Protein AF-A0A414US84-F1 (afdb_monomer_lite)

Secondary structure (DSSP, 8-state):
-HHHHHHHHHHHHHHHHHHHHHHHHHHHHHHHHHHHHHHHHHHHHHHHHH---HHHHHHHHHHHHHHHHHHHTSTT--HHHHHHHHHHHHHHHHHHHHHHHHHHHHT--TTGGG---HHHHHHHHHHHHHHHHHHHHHHHHH--S-TTHHHHHHHHHHHHHHHHHHHHHHHHHHHHHHHHHHHHHHHHHHHHHHHHHHHHHHHHHHHEEE-SSEEEE--GGGTTTEEEEEEE--BTTB-EEEEEEEE--TTS--EEEEEEEEE---TTS-HHHHHTTS-SS-EEEEE-TTSSEEEEEEEEET-SSSTTS-EEEE-

Radius of gyration: 57.47 Å; chains: 1; bounding box: 120×42×165 Å

Structure (mmCIF, N/CA/C/O backbone):
data_AF-A0A414US84-F1
#
_entry.id   AF-A0A414US84-F1
#
loop_
_atom_site.group_PDB
_atom_site.id
_atom_site.type_symbol
_atom_site.label_atom_id
_atom_site.label_alt_id
_atom_site.label_comp_id
_atom_site.label_asym_id
_atom_site.label_entity_id
_atom_site.label_seq_id
_atom_site.pdbx_PDB_ins_code
_atom_site.Cartn_x
_atom_site.Cartn_y
_atom_site.Cartn_z
_atom_site.occupancy
_atom_site.B_iso_or_equiv
_atom_site.auth_seq_id
_atom_site.auth_comp_id
_atom_site.auth_asym_id
_atom_site.auth_atom_id
_atom_site.pdbx_PDB_model_num
ATOM 1 N N . MET A 1 1 ? -61.693 4.916 94.628 1.00 50.81 1 MET A N 1
ATOM 2 C CA . MET A 1 1 ? -61.691 4.906 93.143 1.00 50.81 1 MET A CA 1
ATOM 3 C C . MET A 1 1 ? -60.467 5.589 92.525 1.00 50.81 1 MET A C 1
ATOM 5 O O . MET A 1 1 ? -59.822 4.949 91.713 1.00 50.81 1 MET A O 1
ATOM 9 N N . LYS A 1 2 ? -60.060 6.794 92.958 1.00 53.53 2 LYS A N 1
ATOM 10 C CA . LYS A 1 2 ? -58.975 7.593 92.334 1.00 53.53 2 LYS A CA 1
ATOM 11 C C . LYS A 1 2 ? -57.622 6.878 92.113 1.00 53.53 2 LYS A C 1
ATOM 13 O O . LYS A 1 2 ? -57.047 7.002 91.043 1.00 53.53 2 LYS A O 1
ATOM 18 N N . ARG A 1 3 ? -57.127 6.088 93.078 1.00 55.56 3 ARG A N 1
ATOM 19 C CA . ARG A 1 3 ? -55.811 5.412 92.981 1.00 55.56 3 ARG A CA 1
ATOM 20 C C . ARG A 1 3 ? -55.762 4.303 91.917 1.00 55.56 3 ARG A C 1
ATOM 22 O O . ARG A 1 3 ? -54.763 4.178 91.226 1.00 55.56 3 ARG A O 1
ATOM 29 N N . LYS A 1 4 ? -56.847 3.530 91.760 1.00 53.66 4 LYS A N 1
ATOM 30 C CA . LYS A 1 4 ? -56.946 2.471 90.737 1.00 53.66 4 LYS A CA 1
ATOM 31 C C . LYS A 1 4 ? -57.089 3.067 89.332 1.00 53.66 4 LYS A C 1
ATOM 33 O O . LYS A 1 4 ? -56.457 2.573 88.410 1.00 53.66 4 LYS A O 1
ATOM 38 N N . THR A 1 5 ? -57.838 4.163 89.189 1.00 55.72 5 THR A N 1
ATOM 39 C CA . THR A 1 5 ? -57.975 4.883 87.914 1.00 55.72 5 THR A CA 1
ATOM 40 C C . THR A 1 5 ? -56.640 5.476 87.452 1.00 55.72 5 THR A C 1
ATOM 42 O O . THR A 1 5 ? -56.273 5.271 86.307 1.00 55.72 5 THR A O 1
ATOM 45 N N . ILE A 1 6 ? -55.857 6.101 88.345 1.00 65.38 6 ILE A N 1
ATOM 46 C CA . ILE A 1 6 ? -54.527 6.661 88.015 1.00 65.38 6 ILE A CA 1
ATOM 47 C C . ILE A 1 6 ? -53.539 5.577 87.549 1.00 65.38 6 ILE A C 1
ATOM 49 O O . ILE A 1 6 ? -52.805 5.790 86.588 1.00 65.38 6 ILE A O 1
ATOM 53 N N . ILE A 1 7 ? -53.538 4.404 88.193 1.00 66.44 7 ILE A N 1
ATOM 54 C CA . ILE A 1 7 ? -52.666 3.281 87.808 1.00 66.44 7 ILE A CA 1
ATOM 55 C C . ILE A 1 7 ? -53.055 2.736 86.426 1.00 66.44 7 ILE A C 1
ATOM 57 O O . ILE A 1 7 ? -52.183 2.514 85.592 1.00 66.44 7 ILE A O 1
ATOM 61 N N . ILE A 1 8 ? -54.355 2.574 86.159 1.00 65.25 8 ILE A N 1
ATOM 62 C CA . ILE A 1 8 ? -54.848 2.091 84.861 1.00 65.25 8 ILE A CA 1
ATOM 63 C C . ILE A 1 8 ? -54.499 3.085 83.744 1.00 65.25 8 ILE A C 1
ATOM 65 O O . ILE A 1 8 ? -53.997 2.665 82.705 1.00 65.25 8 ILE A O 1
ATOM 69 N N . THR A 1 9 ? -54.680 4.393 83.961 1.00 59.94 9 THR A N 1
ATOM 70 C CA . THR A 1 9 ? -54.318 5.426 82.974 1.00 59.94 9 THR A CA 1
ATOM 71 C C . THR A 1 9 ? -52.806 5.476 82.719 1.00 59.94 9 THR A C 1
ATOM 73 O O . THR A 1 9 ? -52.388 5.611 81.573 1.00 59.94 9 THR A O 1
ATOM 76 N N . GLY A 1 10 ? -51.974 5.313 83.755 1.00 64.94 10 GLY A N 1
ATOM 77 C CA . GLY A 1 10 ? -50.513 5.267 83.614 1.00 64.94 10 GLY A CA 1
ATOM 78 C C . GLY A 1 10 ? -50.014 4.056 82.819 1.00 64.94 10 GLY A C 1
ATOM 79 O O . GLY A 1 10 ? -49.141 4.203 81.965 1.00 64.94 10 GLY A O 1
ATOM 80 N N . ILE A 1 11 ? -50.606 2.876 83.038 1.00 68.31 11 ILE A N 1
ATOM 81 C CA . ILE A 1 11 ? -50.299 1.661 82.263 1.00 68.31 11 ILE A CA 1
ATOM 82 C C . ILE A 1 11 ? -50.713 1.840 80.797 1.00 68.31 11 ILE A C 1
ATOM 84 O O . ILE A 1 11 ? -49.939 1.493 79.910 1.00 68.31 11 ILE A O 1
ATOM 88 N N . LEU A 1 12 ? -51.873 2.455 80.535 1.00 54.91 12 LEU A N 1
ATOM 89 C CA . LEU A 1 12 ? -52.365 2.736 79.180 1.00 54.91 12 LEU A CA 1
ATOM 90 C C . LEU A 1 12 ? -51.414 3.649 78.384 1.00 54.91 12 LEU A C 1
ATOM 92 O O . LEU A 1 12 ? -51.128 3.378 77.217 1.00 54.91 12 LEU A O 1
ATOM 96 N N . ILE A 1 13 ? -50.867 4.687 79.024 1.00 64.19 13 ILE A N 1
ATOM 97 C CA . ILE A 1 13 ? -49.889 5.606 78.415 1.00 64.19 13 ILE A CA 1
ATOM 98 C C . ILE A 1 13 ? -48.553 4.897 78.150 1.00 64.19 13 ILE A C 1
ATOM 100 O O . ILE A 1 13 ? -47.981 5.057 77.074 1.00 64.19 13 ILE A O 1
ATOM 104 N N . LEU A 1 14 ? -48.075 4.065 79.080 1.00 65.50 14 LEU A N 1
ATOM 105 C CA . LEU A 1 14 ? -46.859 3.260 78.898 1.00 65.50 14 LEU A CA 1
ATOM 106 C C . LEU A 1 14 ? -46.997 2.252 77.754 1.00 65.50 14 LEU A C 1
ATOM 108 O O . LEU A 1 14 ? -46.077 2.112 76.951 1.00 65.50 14 LEU A O 1
ATOM 112 N N . THR A 1 15 ? -48.152 1.595 77.627 1.00 59.25 15 THR A N 1
ATOM 113 C CA . THR A 1 15 ? -48.418 0.701 76.494 1.00 59.25 15 THR A CA 1
ATOM 114 C C . THR A 1 15 ? -48.503 1.464 75.173 1.00 59.25 15 THR A C 1
ATOM 116 O O . THR A 1 15 ? -47.934 1.011 74.189 1.00 59.25 15 THR A O 1
ATOM 119 N N . LEU A 1 16 ? -49.117 2.654 75.142 1.00 58.72 16 LEU A N 1
ATOM 120 C CA . LEU A 1 16 ? -49.159 3.509 73.947 1.00 58.72 16 LEU A CA 1
ATOM 121 C C . LEU A 1 16 ? -47.763 4.008 73.534 1.00 58.72 16 LEU A C 1
ATOM 123 O O . LEU A 1 16 ? -47.461 4.057 72.342 1.00 58.72 16 LEU A O 1
ATOM 127 N N . LEU A 1 17 ? -46.888 4.318 74.495 1.00 63.12 17 LEU A N 1
ATOM 128 C CA . LEU A 1 17 ? -45.491 4.695 74.247 1.00 63.12 17 LEU A CA 1
ATOM 129 C C . LEU A 1 17 ? -44.639 3.510 73.772 1.00 63.12 17 LEU A C 1
ATOM 131 O O . LEU A 1 17 ? -43.824 3.660 72.867 1.00 63.12 17 LEU A O 1
ATOM 135 N N . ALA A 1 18 ? -44.853 2.315 74.326 1.00 64.81 18 ALA A N 1
ATOM 136 C CA . ALA A 1 18 ? -44.183 1.099 73.869 1.00 64.81 18 ALA A CA 1
ATOM 137 C C . ALA A 1 18 ? -44.623 0.706 72.448 1.00 64.81 18 ALA A C 1
ATOM 139 O O . ALA A 1 18 ? -43.787 0.341 71.624 1.00 64.81 18 ALA A O 1
ATOM 140 N N . ILE A 1 19 ? -45.917 0.843 72.137 1.00 64.56 19 ILE A N 1
ATOM 141 C CA . ILE A 1 19 ? -46.473 0.605 70.798 1.00 64.56 19 ILE A CA 1
ATOM 142 C C . ILE A 1 19 ? -45.908 1.625 69.802 1.00 64.56 19 ILE A C 1
ATOM 144 O O . ILE A 1 19 ? -45.398 1.237 68.754 1.00 64.56 19 ILE A O 1
ATOM 148 N N . THR A 1 20 ? -45.924 2.920 70.128 1.00 64.62 20 THR A N 1
ATOM 149 C CA . THR A 1 20 ? -45.357 3.956 69.244 1.00 64.62 20 THR A CA 1
ATOM 150 C C . THR A 1 20 ? -43.847 3.791 69.056 1.00 64.62 20 THR A C 1
ATOM 152 O O . THR A 1 20 ? -43.378 3.872 67.925 1.00 64.62 20 THR A O 1
ATOM 155 N N . GLY A 1 21 ? -43.085 3.458 70.101 1.00 69.25 21 GLY A N 1
ATOM 156 C CA . GLY A 1 21 ? -41.656 3.136 69.994 1.00 69.25 21 GLY A CA 1
ATOM 157 C C . GLY A 1 21 ? -41.368 1.912 69.114 1.00 69.25 21 GLY A C 1
ATOM 158 O O . GLY A 1 21 ? -40.468 1.960 68.274 1.00 69.25 21 GLY A O 1
ATOM 159 N N . TYR A 1 22 ? -42.164 0.845 69.247 1.00 71.31 22 TYR A N 1
ATOM 160 C CA . TYR A 1 22 ? -42.062 -0.360 68.416 1.00 71.31 22 TYR A CA 1
ATOM 161 C C . TYR A 1 22 ? -42.334 -0.073 66.933 1.00 71.31 22 TYR A C 1
ATOM 163 O O . TYR A 1 22 ? -41.620 -0.587 66.076 1.00 71.31 22 TYR A O 1
ATOM 171 N N . PHE A 1 23 ? -43.312 0.783 66.617 1.00 73.06 23 PHE A N 1
ATOM 172 C CA . PHE A 1 23 ? -43.615 1.174 65.235 1.00 73.06 23 PHE A CA 1
ATOM 173 C C . PHE A 1 23 ? -42.614 2.191 64.648 1.00 73.06 23 PHE A C 1
ATOM 175 O O . PHE A 1 23 ? -42.325 2.137 63.453 1.00 73.06 23 PHE A O 1
ATOM 182 N N . LEU A 1 24 ? -42.046 3.093 65.459 1.00 78.06 24 LEU A N 1
ATOM 183 C CA . LEU A 1 24 ? -41.104 4.127 64.999 1.00 78.06 24 LEU A CA 1
ATOM 184 C C . LEU A 1 24 ? -39.682 3.598 64.746 1.00 78.06 24 LEU A C 1
ATOM 186 O O . LEU A 1 24 ? -39.000 4.078 63.840 1.00 78.06 24 LEU A O 1
ATOM 190 N N . TYR A 1 25 ? -39.226 2.602 65.509 1.00 80.25 25 TYR A N 1
ATOM 191 C CA . TYR A 1 25 ? -37.882 2.028 65.370 1.00 80.25 25 TYR A CA 1
ATOM 192 C C . TYR A 1 25 ? -37.564 1.450 63.969 1.00 80.25 25 TYR A C 1
ATOM 194 O O . TYR A 1 25 ? -36.558 1.860 63.383 1.00 80.25 25 TYR A O 1
ATOM 202 N N . PRO A 1 26 ? -38.379 0.555 63.369 1.00 81.81 26 PRO A N 1
ATOM 203 C CA . PRO A 1 26 ? -38.103 0.012 62.035 1.00 81.81 26 PRO A CA 1
ATOM 204 C C . PRO A 1 26 ? -38.141 1.088 60.941 1.00 81.81 26 PRO A C 1
ATOM 206 O O . PRO A 1 26 ? -37.370 1.015 59.984 1.00 81.81 26 PRO A O 1
ATOM 209 N N . TYR A 1 27 ? -38.973 2.122 61.108 1.00 84.12 27 TYR A N 1
ATOM 210 C CA . TYR A 1 27 ? -38.988 3.284 60.220 1.00 84.12 27 TYR A CA 1
ATOM 211 C C . TYR A 1 27 ? -37.671 4.074 60.297 1.00 84.12 27 TYR A C 1
ATOM 213 O O . TYR A 1 27 ? -37.079 4.381 59.262 1.00 84.12 27 TYR A O 1
ATOM 221 N N . TYR A 1 28 ? -37.162 4.335 61.506 1.00 84.81 28 TYR A N 1
ATOM 222 C CA . TYR A 1 28 ? -35.870 5.001 61.701 1.00 84.81 28 TYR A CA 1
ATOM 223 C C . TYR A 1 28 ? -34.706 4.201 61.100 1.00 84.81 28 TYR A C 1
ATOM 225 O O . TYR A 1 28 ? -33.874 4.765 60.392 1.00 84.81 28 TYR A O 1
ATOM 233 N N . VAL A 1 29 ? -34.659 2.881 61.324 1.00 85.00 29 VAL A N 1
ATOM 234 C CA . VAL A 1 29 ? -33.614 2.005 60.760 1.00 85.00 29 VAL A CA 1
ATOM 235 C C . VAL A 1 29 ? -33.649 2.008 59.231 1.00 85.00 29 VAL A C 1
ATOM 237 O O . VAL A 1 29 ? -32.589 2.103 58.604 1.00 85.00 29 VAL A O 1
ATOM 240 N N . LYS A 1 30 ? -34.845 1.952 58.626 1.00 88.88 30 LYS A N 1
ATOM 241 C CA . LYS A 1 30 ? -35.020 2.070 57.173 1.00 88.88 30 LYS A CA 1
ATOM 242 C C . LYS A 1 30 ? -34.449 3.392 56.659 1.00 88.88 30 LYS A C 1
ATOM 244 O O . LYS A 1 30 ? -33.582 3.366 55.792 1.00 88.88 30 LYS A O 1
ATOM 249 N N . GLN A 1 31 ? -34.873 4.523 57.225 1.00 89.12 31 GLN A N 1
ATOM 250 C CA . GLN A 1 31 ? -34.432 5.843 56.759 1.00 89.12 31 GLN A CA 1
ATOM 251 C C . GLN A 1 31 ? -32.935 6.082 56.962 1.00 89.12 31 GLN A C 1
ATOM 253 O O . GLN A 1 31 ? -32.274 6.623 56.079 1.00 89.12 31 GLN A O 1
ATOM 258 N N . LYS A 1 32 ? -32.371 5.628 58.087 1.00 90.00 32 LYS A N 1
ATOM 259 C CA . LYS A 1 32 ? -30.925 5.686 58.322 1.00 90.00 32 LYS A CA 1
ATOM 260 C C . LYS A 1 32 ? -30.155 4.881 57.271 1.00 90.00 32 LYS A C 1
ATOM 262 O O . LYS A 1 32 ? -29.209 5.402 56.696 1.00 90.00 32 LYS A O 1
ATOM 267 N N . THR A 1 33 ? -30.603 3.658 56.976 1.00 89.38 33 THR A N 1
ATOM 268 C CA . THR A 1 33 ? -29.971 2.801 55.957 1.00 89.38 33 THR A CA 1
ATOM 269 C C . THR A 1 33 ? -30.053 3.430 54.563 1.00 89.38 33 THR A C 1
ATOM 271 O O . THR A 1 33 ? -29.064 3.416 53.836 1.00 89.38 33 THR A O 1
ATOM 274 N N . ILE A 1 34 ? -31.207 4.002 54.198 1.00 90.25 34 ILE A N 1
ATOM 275 C CA . ILE A 1 34 ? -31.390 4.717 52.925 1.00 90.25 34 ILE A CA 1
ATOM 276 C C . ILE A 1 34 ? -30.447 5.914 52.835 1.00 90.25 34 ILE A C 1
ATOM 278 O O . ILE A 1 34 ? -29.759 6.056 51.830 1.00 90.25 34 ILE A O 1
ATOM 282 N N . SER A 1 35 ? -30.359 6.729 53.886 1.00 91.62 35 SER A N 1
ATOM 283 C CA . SER A 1 35 ? -29.470 7.895 53.928 1.00 91.62 35 SER A CA 1
ATOM 284 C C . SER A 1 35 ? -27.993 7.515 53.773 1.00 91.62 35 SER A C 1
ATOM 286 O O . SER A 1 35 ? -27.303 8.072 52.921 1.00 91.62 35 SER A O 1
ATOM 288 N N . GLU A 1 36 ? -27.522 6.521 54.534 1.00 92.62 36 GLU A N 1
ATOM 289 C CA . GLU A 1 36 ? -26.137 6.029 54.468 1.00 92.62 36 GLU A CA 1
ATOM 290 C C . GLU A 1 36 ? -25.797 5.515 53.063 1.00 92.62 36 GLU A C 1
ATOM 292 O O . GLU A 1 36 ? -24.816 5.951 52.463 1.00 92.62 36 GLU A O 1
ATOM 297 N N . LYS A 1 37 ? -26.654 4.665 52.484 1.00 93.69 37 LYS A N 1
ATOM 298 C CA . LYS A 1 37 ? -26.428 4.123 51.137 1.00 93.69 37 LYS A CA 1
ATOM 299 C C . LYS A 1 37 ? -26.543 5.170 50.036 1.00 93.69 37 LYS A C 1
ATOM 301 O O . LYS A 1 37 ? -25.765 5.132 49.090 1.00 93.69 37 LYS A O 1
ATOM 306 N N . THR A 1 38 ? -27.449 6.133 50.177 1.00 93.94 38 THR A N 1
ATOM 307 C CA . THR A 1 38 ? -27.550 7.263 49.242 1.00 93.94 38 THR A CA 1
ATOM 308 C C . THR A 1 38 ? -26.256 8.085 49.257 1.00 93.94 38 THR A C 1
ATOM 310 O O . THR A 1 38 ? -25.763 8.478 48.204 1.00 93.94 38 THR A O 1
ATOM 313 N N . ALA A 1 39 ? -25.660 8.320 50.432 1.00 94.75 39 ALA A N 1
ATOM 314 C CA . ALA A 1 39 ? -24.386 9.031 50.540 1.00 94.75 39 ALA A CA 1
ATOM 315 C C . ALA A 1 39 ? -23.223 8.260 49.886 1.00 94.75 39 ALA A C 1
ATOM 317 O O . ALA A 1 39 ? -22.397 8.870 49.203 1.00 94.75 39 ALA A O 1
ATOM 318 N N . GLU A 1 40 ? -23.179 6.935 50.043 1.00 95.38 40 GLU A N 1
ATOM 319 C CA . GLU A 1 40 ? -22.198 6.072 49.369 1.00 95.38 40 GLU A CA 1
ATOM 320 C C . GLU A 1 40 ? -22.355 6.130 47.840 1.00 95.38 40 GLU A C 1
ATOM 322 O O . GLU A 1 40 ? -21.388 6.422 47.139 1.00 95.38 40 GLU A O 1
ATOM 327 N N . ILE A 1 41 ? -23.576 5.965 47.320 1.00 97.06 41 ILE A N 1
ATOM 328 C CA . ILE A 1 41 ? -23.880 6.047 45.878 1.00 97.06 41 ILE A CA 1
ATOM 329 C C . ILE A 1 41 ? -23.485 7.415 45.307 1.00 97.06 41 ILE A C 1
ATOM 331 O O . ILE A 1 41 ? -22.837 7.485 44.263 1.00 97.06 41 ILE A O 1
ATOM 335 N N . ASN A 1 42 ? -23.806 8.506 46.006 1.00 95.19 42 ASN A N 1
ATOM 336 C CA . ASN A 1 42 ? -23.418 9.857 45.590 1.00 95.19 42 ASN A CA 1
ATOM 337 C C . ASN A 1 42 ? -21.895 10.055 45.581 1.00 95.19 42 ASN A C 1
ATOM 339 O O . ASN A 1 42 ? -21.372 10.822 44.770 1.00 95.19 42 ASN A O 1
ATOM 343 N N . THR A 1 43 ? -21.177 9.380 46.481 1.00 97.00 43 THR A N 1
ATOM 344 C CA . THR A 1 43 ? -19.709 9.405 46.505 1.00 97.00 43 THR A CA 1
ATOM 345 C C . THR A 1 43 ? -19.152 8.701 45.271 1.00 97.00 43 THR A C 1
ATOM 347 O O . THR A 1 43 ? -18.361 9.302 44.550 1.00 97.00 43 THR A O 1
ATOM 350 N N . ILE A 1 44 ? -19.658 7.506 44.945 1.00 97.06 44 ILE A N 1
ATOM 351 C CA . ILE A 1 44 ? -19.288 6.772 43.725 1.00 97.06 44 ILE A CA 1
ATOM 352 C C . ILE A 1 44 ? -19.574 7.612 42.472 1.00 97.06 44 ILE A C 1
ATOM 354 O O . ILE A 1 44 ? -18.726 7.720 41.587 1.00 97.06 44 ILE A O 1
ATOM 358 N N . GLU A 1 45 ? -20.746 8.249 42.391 1.00 96.62 45 GLU A N 1
ATOM 359 C CA . GLU A 1 45 ? -21.100 9.113 41.260 1.00 96.62 45 GLU A CA 1
ATOM 360 C C . GLU A 1 45 ? -20.108 10.270 41.095 1.00 96.62 45 GLU A C 1
ATOM 362 O O . GLU A 1 45 ? -19.667 10.577 39.982 1.00 96.62 45 GLU A O 1
ATOM 367 N N . LYS A 1 46 ? -19.751 10.925 42.203 1.00 97.00 46 LYS A N 1
ATOM 368 C CA . LYS A 1 46 ? -18.787 12.024 42.211 1.00 97.00 46 LYS A CA 1
ATOM 369 C C . LYS A 1 46 ? -17.403 11.548 41.776 1.00 97.00 46 LYS A C 1
ATOM 371 O O . LYS A 1 46 ? -16.775 12.215 40.954 1.00 97.00 46 LYS A O 1
ATOM 376 N N . ASP A 1 47 ? -16.947 10.416 42.293 1.00 96.38 47 ASP A N 1
ATOM 377 C CA . ASP A 1 47 ? -15.639 9.851 41.967 1.00 96.38 47 ASP A CA 1
ATOM 378 C C . ASP A 1 47 ? -15.569 9.448 40.490 1.00 96.38 47 ASP A C 1
ATOM 380 O O . ASP A 1 47 ? -14.591 9.763 39.812 1.00 96.38 47 ASP A O 1
ATOM 384 N N . PHE A 1 48 ? -16.646 8.877 39.943 1.00 97.12 48 PHE A N 1
ATOM 385 C CA . PHE A 1 48 ? -16.748 8.579 38.514 1.00 97.12 48 PHE A CA 1
ATOM 386 C C . PHE A 1 48 ? -16.648 9.838 37.651 1.00 97.12 48 PHE A C 1
ATOM 388 O O . PHE A 1 48 ? -15.887 9.868 36.685 1.00 97.12 48 PHE A O 1
ATOM 395 N N . LYS A 1 49 ? -17.406 10.888 37.996 1.00 94.50 49 LYS A N 1
ATOM 396 C CA . LYS A 1 49 ? -17.422 12.156 37.247 1.00 94.50 49 LYS A CA 1
ATOM 397 C C . LYS A 1 49 ? -16.078 12.881 37.292 1.00 94.50 49 LYS A C 1
ATOM 399 O O . LYS A 1 49 ? -15.709 13.514 36.308 1.00 94.50 49 LYS A O 1
ATOM 404 N N . ASN A 1 50 ? -15.369 12.799 38.416 1.00 94.44 50 ASN A N 1
ATOM 405 C CA . ASN A 1 50 ? -14.074 13.455 38.601 1.00 94.44 50 ASN A CA 1
ATOM 406 C C . ASN A 1 50 ? -12.900 12.640 38.041 1.00 94.44 50 ASN A C 1
ATOM 408 O O . ASN A 1 50 ? -11.803 13.178 37.896 1.00 94.44 50 ASN A O 1
ATOM 412 N N . SER A 1 51 ? -13.106 11.357 37.737 1.00 92.81 51 SER A N 1
ATOM 413 C CA . SER A 1 51 ? -12.068 10.494 37.183 1.00 92.81 51 SER A CA 1
ATOM 414 C C . SER A 1 51 ? -11.743 10.872 35.735 1.00 92.81 51 SER A C 1
ATOM 416 O O . SER A 1 51 ? -12.568 10.734 34.826 1.00 92.81 51 SER A O 1
ATOM 418 N N . THR A 1 52 ? -10.512 11.332 35.504 1.00 87.44 52 THR A N 1
ATOM 419 C CA . THR A 1 52 ? -9.994 11.663 34.167 1.00 87.44 52 THR A CA 1
ATOM 420 C C . THR A 1 52 ? -9.544 10.424 33.393 1.00 87.44 52 THR A C 1
ATOM 422 O O . THR A 1 52 ? -9.659 10.395 32.168 1.00 87.44 52 THR A O 1
ATOM 425 N N . ASP A 1 53 ? -9.124 9.372 34.093 1.00 93.50 53 ASP A N 1
ATOM 426 C CA . ASP A 1 53 ? -8.672 8.112 33.510 1.00 93.50 53 ASP A CA 1
ATOM 427 C C . ASP A 1 53 ? -9.842 7.179 33.150 1.00 93.50 53 ASP A C 1
ATOM 429 O O . ASP A 1 53 ? -10.729 6.895 33.958 1.00 93.50 53 ASP A O 1
ATOM 433 N N . ARG A 1 54 ? -9.836 6.669 31.916 1.00 94.88 54 ARG A N 1
ATOM 434 C CA . ARG A 1 54 ? -10.894 5.792 31.398 1.00 94.88 54 ARG A CA 1
ATOM 435 C C . ARG A 1 54 ? -10.887 4.418 32.070 1.00 94.88 54 ARG A C 1
ATOM 437 O O . ARG A 1 54 ? -11.960 3.884 32.350 1.00 94.88 54 ARG A O 1
ATOM 444 N N . ALA A 1 55 ? -9.708 3.861 32.353 1.00 96.12 55 ALA A N 1
ATOM 445 C CA . ALA A 1 55 ? -9.593 2.550 32.993 1.00 96.12 55 ALA A CA 1
ATOM 446 C C . ALA A 1 55 ? -10.157 2.584 34.423 1.00 96.12 55 ALA A C 1
ATOM 448 O O . ALA A 1 55 ? -10.942 1.721 34.808 1.00 96.12 55 ALA A O 1
ATOM 449 N N . SER A 1 56 ? -9.858 3.646 35.169 1.00 96.06 56 SER A N 1
ATOM 450 C CA . SER A 1 56 ? -10.414 3.904 36.499 1.00 96.06 56 SER A CA 1
ATOM 451 C C . SER A 1 56 ? -11.937 4.037 36.468 1.00 96.06 56 SER A C 1
ATOM 453 O O . SER A 1 56 ? -12.621 3.452 37.308 1.00 96.06 56 SER A O 1
ATOM 455 N N . ARG A 1 57 ? -12.496 4.748 35.474 1.00 97.06 57 ARG A N 1
ATOM 456 C CA . ARG A 1 57 ? -13.955 4.803 35.265 1.00 97.06 57 ARG A CA 1
ATOM 457 C C . ARG A 1 57 ? -14.550 3.410 35.036 1.00 97.06 57 ARG A C 1
ATOM 459 O O . ARG A 1 57 ? -15.624 3.120 35.563 1.00 97.06 57 ARG A O 1
ATOM 466 N N . LEU A 1 58 ? -13.871 2.553 34.271 1.00 97.81 58 LEU A N 1
ATOM 467 C CA . LEU A 1 58 ? -14.351 1.203 33.961 1.00 97.81 58 LEU A CA 1
ATOM 468 C C . LEU A 1 58 ? -14.345 0.314 35.209 1.00 97.81 58 LEU A C 1
ATOM 470 O O . LEU A 1 58 ? -15.330 -0.375 35.473 1.00 97.81 58 LEU A O 1
ATOM 474 N N . GLU A 1 59 ? -13.278 0.360 36.003 1.00 97.31 59 GLU A N 1
ATOM 475 C CA . GLU A 1 59 ? -13.198 -0.388 37.261 1.00 97.31 59 GLU A CA 1
ATOM 476 C C . GLU A 1 59 ? -14.267 0.059 38.261 1.00 97.31 59 GLU A C 1
ATOM 478 O O . GLU A 1 59 ? -14.928 -0.781 38.873 1.00 97.31 59 GLU A O 1
ATOM 483 N N . LEU A 1 60 ? -14.526 1.366 38.357 1.00 97.88 60 LEU A N 1
ATOM 484 C CA . LEU A 1 60 ? -15.583 1.891 39.218 1.00 97.88 60 LEU A CA 1
ATOM 485 C C . LEU A 1 60 ? -16.980 1.450 38.748 1.00 97.88 60 LEU A C 1
ATOM 487 O O . LEU A 1 60 ? -17.847 1.136 39.562 1.00 97.88 60 LEU A O 1
ATOM 491 N N . LEU A 1 61 ? -17.215 1.372 37.434 1.00 97.75 61 LEU A N 1
ATOM 492 C CA . LEU A 1 61 ? -18.454 0.814 36.885 1.00 97.75 61 LEU A CA 1
ATOM 493 C C . LEU A 1 61 ? -18.604 -0.671 37.250 1.00 97.75 61 LEU A C 1
ATOM 495 O O . LEU A 1 61 ? -19.667 -1.079 37.723 1.00 97.75 61 LEU A O 1
ATOM 499 N N . LYS A 1 62 ? -17.548 -1.475 37.078 1.00 97.44 62 LYS A N 1
ATOM 500 C CA . LYS A 1 62 ? -17.547 -2.902 37.443 1.00 97.44 62 LYS A CA 1
ATOM 501 C C . LYS A 1 62 ? -17.856 -3.100 38.925 1.00 97.44 62 LYS A C 1
ATOM 503 O O . LYS A 1 62 ? -18.725 -3.913 39.253 1.00 97.44 62 LYS A O 1
ATOM 508 N N . SER A 1 63 ? -17.197 -2.345 39.807 1.00 97.81 63 SER A N 1
ATOM 509 C CA . SER A 1 63 ? -17.435 -2.431 41.251 1.00 97.81 63 SER A CA 1
ATOM 510 C C . SER A 1 63 ? -18.866 -2.026 41.601 1.00 97.81 63 SER A C 1
ATOM 512 O O . SER A 1 63 ? -19.537 -2.758 42.317 1.00 97.81 63 SER A O 1
ATOM 514 N N . THR A 1 64 ? -19.390 -0.948 41.011 1.00 97.75 64 THR A N 1
ATOM 515 C CA . THR A 1 64 ? -20.769 -0.477 41.241 1.00 97.75 64 THR A CA 1
ATOM 516 C C . THR A 1 64 ? -21.811 -1.504 40.793 1.00 97.75 64 THR A C 1
ATOM 518 O O . THR A 1 64 ? -22.795 -1.751 41.494 1.00 97.75 64 THR A O 1
ATOM 521 N N . ILE A 1 65 ? -21.602 -2.146 39.637 1.00 96.44 65 ILE A N 1
ATOM 522 C CA . ILE A 1 65 ? -22.459 -3.241 39.158 1.00 96.44 65 ILE A CA 1
ATOM 523 C C . ILE A 1 65 ? -22.447 -4.401 40.157 1.00 96.44 65 ILE A C 1
ATOM 525 O O . ILE A 1 65 ? -23.501 -4.969 40.455 1.00 96.44 65 ILE A O 1
ATOM 529 N N . GLN A 1 66 ? -21.272 -4.762 40.672 1.00 96.69 66 GLN A N 1
ATOM 530 C CA . GLN A 1 66 ? -21.131 -5.851 41.631 1.00 96.69 66 GLN A CA 1
ATOM 531 C C . GLN A 1 66 ? -21.773 -5.510 42.984 1.00 96.69 66 GLN A C 1
ATOM 533 O O . GLN A 1 66 ? -22.572 -6.297 43.489 1.00 96.69 66 GLN A O 1
ATOM 538 N N . GLU A 1 67 ? -21.526 -4.314 43.519 1.00 96.25 67 GLU A N 1
ATOM 539 C CA . GLU A 1 67 ? -22.152 -3.815 44.748 1.00 96.25 67 GLU A CA 1
ATOM 540 C C . GLU A 1 67 ? -23.676 -3.790 44.646 1.00 96.25 67 GLU A C 1
ATOM 542 O O . GLU A 1 67 ? -24.361 -4.227 45.569 1.00 96.25 67 GLU A O 1
ATOM 547 N N . SER A 1 68 ? -24.219 -3.346 43.510 1.00 95.31 68 SER A N 1
ATOM 548 C CA . SER A 1 68 ? -25.657 -3.380 43.235 1.00 95.31 68 SER A CA 1
ATOM 549 C C . SER A 1 68 ? -26.203 -4.813 43.282 1.00 95.31 68 SER A C 1
ATOM 551 O O . SER A 1 68 ? -27.175 -5.094 43.993 1.00 95.31 68 SER A O 1
ATOM 553 N N . LYS A 1 69 ? -25.539 -5.765 42.607 1.00 95.25 69 LYS A N 1
ATOM 554 C CA . LYS A 1 69 ? -25.913 -7.192 42.640 1.00 95.25 69 LYS A CA 1
ATOM 555 C C . LYS A 1 69 ? -25.875 -7.756 44.059 1.00 95.25 69 LYS A C 1
ATOM 557 O O . LYS A 1 69 ? -26.793 -8.480 44.446 1.00 95.25 69 LYS A O 1
ATOM 562 N N . ASP A 1 70 ? -24.855 -7.434 44.840 1.00 95.88 70 ASP A N 1
ATOM 563 C CA . ASP A 1 70 ? -24.723 -7.924 46.213 1.00 95.88 70 ASP A CA 1
ATOM 564 C C . ASP A 1 70 ? -25.745 -7.267 47.151 1.00 95.88 70 ASP A C 1
ATOM 566 O O . ASP A 1 70 ? -26.343 -7.942 47.995 1.00 95.88 70 ASP A O 1
ATOM 570 N N . TYR A 1 71 ? -26.047 -5.983 46.942 1.00 94.06 71 TYR A N 1
ATOM 571 C CA . TYR A 1 71 ? -27.065 -5.248 47.686 1.00 94.06 71 TYR A CA 1
ATOM 572 C C . TYR A 1 71 ? -28.466 -5.851 47.512 1.00 94.06 71 TYR A C 1
ATOM 574 O O . TYR A 1 71 ? -29.182 -6.021 48.506 1.00 94.06 71 TYR A O 1
ATOM 582 N N . THR A 1 72 ? -28.840 -6.252 46.289 1.00 91.81 72 THR A N 1
ATOM 583 C CA . THR A 1 72 ? -30.146 -6.893 46.014 1.00 91.81 72 THR A CA 1
ATOM 584 C C . THR A 1 72 ? -30.356 -8.212 46.763 1.00 91.81 72 THR A C 1
ATOM 586 O O . THR A 1 72 ? -31.493 -8.60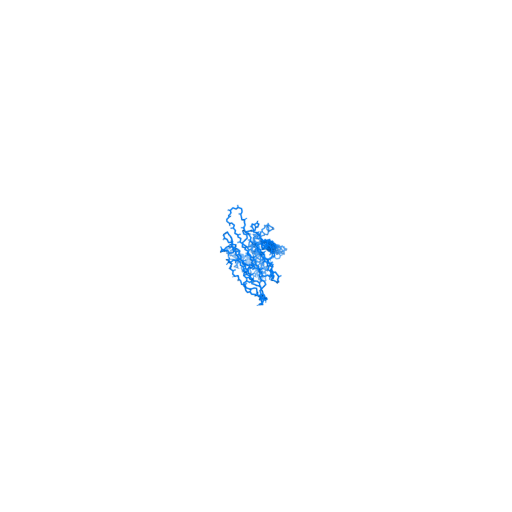9 47.005 1.00 91.81 72 THR A O 1
ATOM 589 N N . LYS A 1 73 ? -29.275 -8.877 47.189 1.00 94.25 73 LYS A N 1
ATOM 590 C CA . LYS A 1 73 ? -29.311 -10.126 47.970 1.00 94.25 73 LYS A CA 1
ATOM 591 C C . LYS A 1 73 ? -29.259 -9.886 49.483 1.00 94.25 73 LYS A C 1
ATOM 593 O O . LYS A 1 73 ? -29.310 -10.835 50.266 1.00 94.25 73 LYS A O 1
ATOM 598 N N . SER A 1 74 ? -29.101 -8.636 49.917 1.00 90.31 74 SER A N 1
ATOM 599 C CA . SER A 1 74 ? -28.858 -8.300 51.319 1.00 90.31 74 SER A CA 1
ATOM 600 C C . SER A 1 74 ? -30.133 -8.346 52.172 1.00 90.31 74 SER A C 1
ATOM 602 O O . SER A 1 74 ? -31.234 -8.040 51.722 1.00 90.31 74 SER A O 1
ATOM 604 N N . LYS A 1 75 ? -29.989 -8.650 53.472 1.00 84.69 75 LYS A N 1
ATOM 605 C CA . LYS A 1 75 ? -31.110 -8.613 54.440 1.00 84.69 75 LYS A CA 1
ATOM 606 C C . LYS A 1 75 ? -31.639 -7.197 54.720 1.00 84.69 75 LYS A C 1
ATOM 608 O O . LYS A 1 75 ? -32.696 -7.055 55.323 1.00 84.69 75 LYS A O 1
ATOM 613 N N . LYS A 1 76 ? -30.893 -6.159 54.323 1.00 85.62 76 LYS A N 1
ATOM 614 C CA . LYS A 1 76 ? -31.247 -4.734 54.455 1.00 85.62 76 LYS A CA 1
ATOM 615 C C . LYS A 1 76 ? -31.641 -4.137 53.098 1.00 85.62 76 LYS A C 1
ATOM 617 O O . LYS A 1 76 ? -31.313 -2.990 52.793 1.00 85.62 76 LYS A O 1
ATOM 622 N N . PHE A 1 77 ? -32.295 -4.950 52.274 1.00 90.62 77 PHE A N 1
ATOM 623 C CA . PHE A 1 77 ? -32.736 -4.563 50.948 1.00 90.62 77 PHE A CA 1
ATOM 624 C C . PHE A 1 77 ? -33.924 -3.600 51.009 1.00 90.62 77 PHE A C 1
ATOM 626 O O . PHE A 1 77 ? -34.950 -3.876 51.634 1.00 90.62 77 PHE A O 1
ATOM 633 N N . PHE A 1 78 ? -33.785 -2.492 50.291 1.00 91.62 78 PHE A N 1
ATOM 634 C CA . PHE A 1 78 ? -34.834 -1.534 49.997 1.00 91.62 78 PHE A CA 1
ATOM 635 C C . PHE A 1 78 ? -34.786 -1.233 48.498 1.00 91.62 78 PHE A C 1
ATOM 637 O O . PHE A 1 78 ? -33.732 -0.879 47.968 1.00 91.62 78 PHE A O 1
ATOM 644 N N . SER A 1 79 ? -35.930 -1.361 47.819 1.00 91.75 79 SER A N 1
ATOM 645 C CA . SER A 1 79 ? -36.029 -1.168 46.364 1.00 91.75 79 SER A CA 1
ATOM 646 C C . SER A 1 79 ? -35.528 0.206 45.915 1.00 91.75 79 SER A C 1
ATOM 648 O O . SER A 1 79 ? -34.851 0.300 44.905 1.00 91.75 79 SER A O 1
ATOM 650 N N . GLU A 1 80 ? -35.763 1.241 46.722 1.00 92.94 80 GLU A N 1
ATOM 651 C CA . GLU A 1 80 ? -35.321 2.615 46.461 1.00 92.94 80 GLU A CA 1
ATOM 652 C C . GLU A 1 80 ? -33.799 2.734 46.267 1.00 92.94 80 GLU A C 1
ATOM 654 O O . GLU A 1 80 ? -33.347 3.402 45.342 1.00 92.94 80 GLU A O 1
ATOM 659 N N . ILE A 1 81 ? -32.993 2.028 47.070 1.00 94.38 81 ILE A N 1
ATOM 660 C CA . ILE A 1 81 ? -31.530 2.005 46.894 1.00 94.38 81 ILE A CA 1
ATOM 661 C C . ILE A 1 81 ? -31.158 1.241 45.612 1.00 94.38 81 ILE A C 1
ATOM 663 O O . ILE A 1 81 ? -30.235 1.627 44.898 1.00 94.38 81 ILE A O 1
ATOM 667 N N . SER A 1 82 ? -31.891 0.174 45.277 1.00 94.50 82 SER A N 1
ATOM 668 C CA . SER A 1 82 ? -31.680 -0.563 44.023 1.00 94.50 82 SER A CA 1
ATOM 669 C C . SER A 1 82 ? -31.977 0.298 42.791 1.00 94.50 82 SER A C 1
ATOM 671 O O . SER A 1 82 ? -31.262 0.199 41.793 1.00 94.50 82 SER A O 1
ATOM 673 N N . ASP A 1 83 ? -33.001 1.150 42.857 1.00 95.50 83 ASP A N 1
ATOM 674 C CA . ASP A 1 83 ? -33.346 2.095 41.792 1.00 95.50 83 ASP A CA 1
ATOM 675 C C . ASP A 1 83 ? -32.274 3.185 41.643 1.00 95.50 83 ASP A C 1
ATOM 677 O O . ASP A 1 83 ? -31.906 3.546 40.520 1.00 95.50 83 ASP A O 1
ATOM 681 N N . GLN A 1 84 ? -31.700 3.655 42.758 1.00 96.12 84 GLN A N 1
ATOM 682 C CA . GLN A 1 84 ? -30.550 4.565 42.743 1.00 96.12 84 GLN A CA 1
ATOM 683 C C . GLN A 1 84 ? -29.322 3.918 42.086 1.00 96.12 84 GLN A C 1
ATOM 685 O O . GLN A 1 84 ? -28.748 4.507 41.170 1.00 96.12 84 GLN A O 1
ATOM 690 N N . TYR A 1 85 ? -28.956 2.686 42.466 1.00 96.81 85 TYR A N 1
ATOM 691 C CA . TYR A 1 85 ? -27.867 1.952 41.809 1.00 96.81 85 TYR A CA 1
ATOM 692 C C . TYR A 1 85 ? -28.126 1.766 40.311 1.00 96.81 85 TYR A C 1
ATOM 694 O O . TYR A 1 85 ? -27.230 1.998 39.503 1.00 96.81 85 TYR A O 1
ATOM 702 N N . LYS A 1 86 ? -29.346 1.381 39.911 1.00 95.44 86 LYS A N 1
ATOM 703 C CA . LYS A 1 86 ? -29.714 1.234 38.494 1.00 95.44 86 LYS A CA 1
ATOM 704 C C . LYS A 1 86 ? -29.540 2.547 37.728 1.00 95.44 86 LYS A C 1
ATOM 706 O O . LYS A 1 86 ? -29.021 2.538 36.611 1.00 95.44 86 LYS A O 1
ATOM 711 N N . THR A 1 87 ? -29.944 3.663 38.331 1.00 95.25 87 THR A N 1
ATOM 712 C CA . THR A 1 87 ? -29.799 5.008 37.756 1.00 95.25 87 THR A CA 1
ATOM 713 C C . THR A 1 87 ? -28.327 5.386 37.597 1.00 95.25 87 THR A C 1
ATOM 715 O O . THR A 1 87 ? -27.918 5.801 36.511 1.00 95.25 87 THR A O 1
ATOM 718 N N . LEU A 1 88 ? -27.514 5.179 38.638 1.00 96.81 88 LEU A N 1
ATOM 719 C CA . LEU A 1 88 ? -26.075 5.439 38.607 1.00 96.81 88 LEU A CA 1
ATOM 720 C C . LEU A 1 88 ? -25.369 4.592 37.539 1.00 96.81 88 LEU A C 1
ATOM 722 O O . LEU A 1 88 ? -24.674 5.143 36.689 1.00 96.81 88 LEU A O 1
ATOM 726 N N . ILE A 1 89 ? -25.602 3.277 37.527 1.00 96.19 89 ILE A N 1
ATOM 727 C CA . ILE A 1 89 ? -25.015 2.350 36.546 1.00 96.19 89 ILE A CA 1
ATOM 728 C C . ILE A 1 89 ? -25.373 2.780 35.120 1.00 96.19 89 ILE A C 1
ATOM 730 O O . ILE A 1 89 ? -24.491 2.860 34.269 1.00 96.19 89 ILE A O 1
ATOM 734 N N . SER A 1 90 ? -26.638 3.134 34.869 1.00 93.62 90 SER A N 1
ATOM 735 C CA . SER A 1 90 ? -27.080 3.601 33.546 1.00 93.62 90 SER A CA 1
ATOM 736 C C . SER A 1 90 ? -26.366 4.893 33.128 1.00 93.62 90 SER A C 1
ATOM 738 O O . SER A 1 90 ? -25.959 5.043 31.978 1.00 93.62 90 SER A O 1
ATOM 740 N N . SER A 1 91 ? -26.174 5.828 34.063 1.00 93.62 91 SER A N 1
ATOM 741 C CA . SER A 1 91 ? -25.432 7.073 33.825 1.00 93.62 91 SER A CA 1
ATOM 742 C C . SER A 1 91 ? -23.959 6.808 33.485 1.00 93.62 91 SER A C 1
ATOM 744 O O . SER A 1 91 ? -23.436 7.359 32.513 1.00 93.62 91 SER A O 1
ATOM 746 N N . MET A 1 92 ? -23.306 5.915 34.234 1.00 95.56 92 MET A N 1
ATOM 747 C CA . MET A 1 92 ? -21.918 5.512 33.995 1.00 95.56 92 MET A CA 1
ATOM 748 C C . MET A 1 92 ? -21.758 4.819 32.635 1.00 95.56 92 MET A C 1
ATOM 750 O O . MET A 1 92 ? -20.876 5.187 31.864 1.00 95.56 92 MET A O 1
ATOM 754 N N . GLN A 1 93 ? -22.638 3.875 32.295 1.00 93.88 93 GLN A N 1
ATOM 755 C CA . GLN A 1 93 ? -22.652 3.188 30.996 1.00 93.88 93 GLN A CA 1
ATOM 756 C C . GLN A 1 93 ? -22.836 4.165 29.830 1.00 93.88 93 GLN A C 1
ATOM 758 O O . GLN A 1 93 ? -22.082 4.126 28.859 1.00 93.88 93 GLN A O 1
ATOM 763 N N . ASN A 1 94 ? -23.764 5.118 29.958 1.00 91.31 94 ASN A N 1
ATOM 764 C CA . ASN A 1 94 ? -23.991 6.147 28.940 1.00 91.31 94 ASN A CA 1
ATOM 765 C C . ASN A 1 94 ? -22.752 7.006 28.659 1.00 91.31 94 ASN A C 1
ATOM 767 O O . ASN A 1 94 ? -22.606 7.512 27.547 1.00 91.31 94 ASN A O 1
ATOM 771 N N . LYS A 1 95 ? -21.853 7.193 29.633 1.00 93.38 95 LYS A N 1
ATOM 772 C CA . LYS A 1 95 ? -20.592 7.905 29.397 1.00 93.38 95 LYS A CA 1
ATOM 773 C C . LYS A 1 95 ? -19.699 7.139 28.417 1.00 93.38 95 LYS A C 1
ATOM 775 O O . LYS A 1 95 ? -19.197 7.759 27.486 1.00 93.38 95 LYS A O 1
ATOM 780 N N . PHE A 1 96 ? -19.562 5.825 28.584 1.00 93.75 96 PHE A N 1
ATOM 781 C CA . PHE A 1 96 ? -18.801 4.971 27.666 1.00 93.75 96 PHE A CA 1
ATOM 782 C C . PHE A 1 96 ? -19.434 4.916 26.277 1.00 93.75 96 PHE A C 1
ATOM 784 O O . PHE A 1 96 ? -18.742 5.109 25.286 1.00 93.75 96 PHE A O 1
ATOM 791 N N . VAL A 1 97 ? -20.759 4.753 26.204 1.00 90.31 97 VAL A N 1
ATOM 792 C CA . VAL A 1 97 ? -21.483 4.737 24.922 1.00 90.31 97 VAL A CA 1
ATOM 793 C C . VAL A 1 97 ? -21.248 6.021 24.124 1.00 90.31 97 VAL A C 1
ATOM 795 O O . VAL A 1 97 ? -20.991 5.954 22.927 1.00 90.31 97 VAL A O 1
ATOM 798 N N . LYS A 1 98 ? -21.269 7.186 24.782 1.00 90.62 98 LYS A N 1
ATOM 799 C CA . LYS A 1 98 ? -20.967 8.468 24.128 1.00 90.62 98 LYS A CA 1
ATOM 800 C C . LYS A 1 98 ? -19.524 8.566 23.636 1.00 90.62 98 LYS A C 1
ATOM 802 O O . LYS A 1 98 ? -19.297 9.136 22.578 1.00 90.62 98 LYS A O 1
ATOM 807 N N . GLU A 1 99 ? -18.564 8.033 24.393 1.00 92.56 99 GLU A N 1
ATOM 808 C CA . GLU A 1 99 ? -17.160 7.977 23.958 1.00 92.56 99 GLU A CA 1
ATOM 809 C C . GLU A 1 99 ? -17.014 7.114 22.699 1.00 92.56 99 GLU A C 1
ATOM 811 O O . GLU A 1 99 ? -16.333 7.519 21.761 1.00 92.56 99 GLU A O 1
ATOM 816 N N . TYR A 1 100 ? -17.696 5.966 22.641 1.00 92.81 100 TYR A N 1
ATOM 817 C CA . TYR A 1 100 ? -17.703 5.138 21.437 1.00 92.81 100 TYR A CA 1
ATOM 818 C C . TYR A 1 100 ? -18.290 5.896 20.247 1.00 92.81 100 TYR A C 1
ATOM 820 O O . TYR A 1 100 ? -17.656 5.955 19.195 1.00 92.81 100 TYR A O 1
ATOM 828 N N . GLN A 1 101 ? -19.480 6.482 20.427 1.00 90.62 101 GLN A N 1
ATOM 829 C CA . GLN A 1 101 ? -20.192 7.212 19.376 1.00 90.62 101 GLN A CA 1
ATOM 830 C C . GLN A 1 101 ? -19.333 8.327 18.794 1.00 90.62 101 GLN A C 1
ATOM 832 O O . GLN A 1 101 ? -19.228 8.434 17.580 1.00 90.62 101 GLN A O 1
ATOM 837 N N . GLN A 1 102 ? -18.663 9.094 19.654 1.00 93.31 102 GLN A N 1
ATOM 838 C CA . GLN A 1 102 ? -17.760 10.152 19.225 1.00 93.31 102 GLN A CA 1
ATOM 839 C C . GLN A 1 102 ? -16.637 9.613 18.326 1.00 93.31 102 GLN A C 1
ATOM 841 O O . GLN A 1 102 ? -16.433 10.130 17.234 1.00 93.31 102 GLN A O 1
ATOM 846 N N . ILE A 1 103 ? -15.942 8.549 18.746 1.00 94.75 103 ILE A N 1
ATOM 847 C CA . ILE A 1 103 ? -14.860 7.953 17.945 1.00 94.75 103 ILE A CA 1
ATOM 848 C C . ILE A 1 103 ? -15.406 7.423 16.611 1.00 94.75 103 ILE A C 1
ATOM 850 O O . ILE A 1 103 ? -14.763 7.571 15.574 1.00 94.75 103 ILE A O 1
ATOM 854 N N . MET A 1 104 ? -16.594 6.818 16.611 1.00 92.12 104 MET A N 1
ATOM 855 C CA . MET A 1 104 ? -17.223 6.318 15.389 1.00 92.12 104 MET A CA 1
ATOM 856 C C . MET A 1 104 ? -17.611 7.454 14.429 1.00 92.12 104 MET A C 1
ATOM 858 O O . MET A 1 104 ? -17.385 7.324 13.230 1.00 92.12 104 MET A O 1
ATOM 862 N N . GLU A 1 105 ? -18.157 8.563 14.935 1.00 91.94 105 GLU A N 1
ATOM 863 C CA . GLU A 1 105 ? -18.510 9.754 14.148 1.00 91.94 105 GLU A CA 1
ATOM 864 C C . GLU A 1 105 ? -17.270 10.441 13.562 1.00 91.94 105 GLU A C 1
ATOM 866 O O . GLU A 1 105 ? -17.253 10.764 12.376 1.00 91.94 105 GLU A O 1
ATOM 871 N N . GLU A 1 106 ? -16.208 10.598 14.356 1.00 94.44 106 GLU A N 1
ATOM 872 C CA . GLU A 1 106 ? -14.931 11.193 13.929 1.00 94.44 106 GLU A CA 1
ATOM 873 C C . GLU A 1 106 ? -14.226 10.385 12.827 1.00 94.44 106 GLU A C 1
ATOM 875 O O . GLU A 1 106 ? -13.396 10.927 12.098 1.00 94.44 106 GLU A O 1
ATOM 880 N N . ASN A 1 107 ? -14.543 9.094 12.700 1.00 9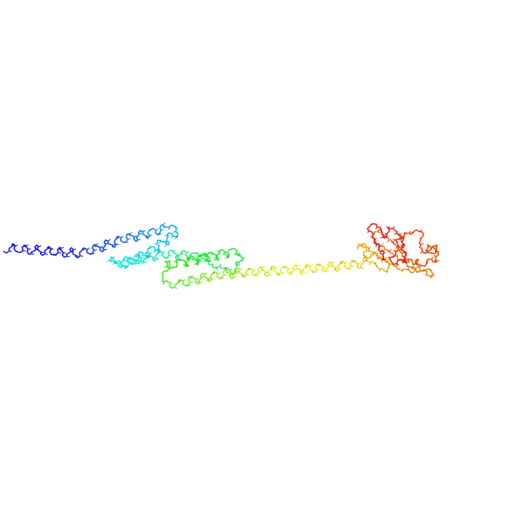4.56 107 ASN A N 1
ATOM 881 C CA . ASN A 1 107 ? -13.936 8.186 11.724 1.00 94.56 107 ASN A CA 1
ATOM 882 C C . ASN A 1 107 ? -14.948 7.650 10.697 1.00 94.56 107 ASN A C 1
ATOM 884 O O . ASN A 1 107 ? -14.638 6.716 9.952 1.00 94.56 107 ASN A O 1
ATOM 888 N N . ALA A 1 108 ? -16.154 8.220 10.639 1.00 92.50 108 ALA A N 1
ATOM 889 C CA . ALA A 1 108 ? -17.176 7.804 9.691 1.00 92.50 108 ALA A CA 1
ATOM 890 C C . ALA A 1 108 ? -16.688 7.995 8.239 1.00 92.50 108 ALA A C 1
ATOM 892 O O . ALA A 1 108 ? -16.027 8.993 7.947 1.00 92.50 108 ALA A O 1
ATOM 893 N N . PRO A 1 109 ? -17.024 7.083 7.309 1.00 86.75 109 PRO A N 1
ATOM 894 C CA . PRO A 1 109 ? -16.548 7.102 5.925 1.00 86.75 109 PRO A CA 1
ATOM 895 C C . PRO A 1 109 ? -17.303 8.129 5.063 1.00 86.75 109 PRO A C 1
ATOM 897 O O . PRO A 1 109 ? -17.760 7.824 3.958 1.00 86.75 109 PRO A O 1
ATOM 900 N N . LEU A 1 110 ? -17.464 9.351 5.569 1.00 78.50 110 LEU A N 1
ATOM 901 C CA . LEU A 1 110 ? -18.005 10.465 4.799 1.00 78.50 110 LEU A CA 1
ATOM 902 C C . LEU A 1 110 ? -17.039 10.757 3.640 1.00 78.50 110 LEU A C 1
ATOM 904 O O . LEU A 1 110 ? -15.840 10.913 3.847 1.00 78.50 110 LEU A O 1
ATOM 908 N N . ASP A 1 111 ? -17.558 10.767 2.412 1.00 79.19 111 ASP A N 1
ATOM 909 C CA . ASP A 1 111 ? -16.810 11.058 1.178 1.00 79.19 111 ASP A CA 1
ATOM 910 C C . ASP A 1 111 ? -15.644 10.103 0.833 1.00 79.19 111 ASP A C 1
ATOM 912 O O . ASP A 1 111 ? -14.804 10.404 -0.024 1.00 79.19 111 ASP A O 1
ATOM 916 N N . ILE A 1 112 ? -15.631 8.895 1.412 1.00 85.94 112 ILE A N 1
ATOM 917 C CA . ILE A 1 112 ? -14.555 7.902 1.243 1.00 85.94 112 ILE A CA 1
ATOM 918 C C . ILE A 1 112 ? -14.241 7.542 -0.220 1.00 85.94 112 ILE A C 1
ATOM 920 O O . ILE A 1 112 ? -13.088 7.294 -0.575 1.00 85.94 112 ILE A O 1
ATOM 924 N N . GLY A 1 113 ? -15.255 7.551 -1.091 1.00 76.31 113 GLY A N 1
ATOM 925 C CA . GLY A 1 113 ? -15.114 7.190 -2.505 1.00 76.31 113 GLY A CA 1
ATOM 926 C C . GLY A 1 113 ? -14.269 8.169 -3.323 1.00 76.31 113 GLY A C 1
ATOM 927 O O . GLY A 1 113 ? -13.904 7.851 -4.451 1.00 76.31 113 GLY A O 1
ATOM 928 N N . THR A 1 114 ? -13.952 9.341 -2.768 1.00 79.94 114 THR A N 1
ATOM 929 C CA . THR A 1 114 ? -13.177 10.392 -3.446 1.00 79.94 114 THR A CA 1
ATOM 930 C C . THR A 1 114 ? -11.739 10.513 -2.945 1.00 79.94 114 THR A C 1
ATOM 932 O O . THR A 1 114 ? -10.902 11.077 -3.645 1.00 79.94 114 THR A O 1
ATOM 935 N N . SER A 1 115 ? -11.427 9.967 -1.766 1.00 87.25 115 SER A N 1
ATOM 936 C CA . SER A 1 115 ? -10.075 10.015 -1.203 1.00 87.25 115 SER A CA 1
ATOM 937 C C . SER A 1 115 ? -9.183 8.942 -1.822 1.00 87.25 115 SER A C 1
ATOM 939 O O . SER A 1 115 ? -9.585 7.779 -1.884 1.00 87.25 115 SER A O 1
ATOM 941 N N . ASP A 1 116 ? -7.981 9.326 -2.250 1.00 88.75 116 ASP A N 1
ATOM 942 C CA . ASP A 1 116 ? -6.903 8.422 -2.682 1.00 88.75 116 ASP A CA 1
ATOM 943 C C . ASP A 1 116 ? -5.744 8.364 -1.652 1.00 88.75 116 ASP A C 1
ATOM 945 O O . ASP A 1 116 ? -4.736 7.694 -1.881 1.00 88.75 116 ASP A O 1
ATOM 949 N N . ASP A 1 117 ? -5.875 9.051 -0.508 1.00 94.00 117 ASP A N 1
ATOM 950 C CA . ASP A 1 117 ? -4.868 9.076 0.561 1.00 94.00 117 ASP A CA 1
ATOM 951 C C . ASP A 1 117 ? -4.961 7.813 1.430 1.00 94.00 117 ASP A C 1
ATOM 953 O O . ASP A 1 117 ? -5.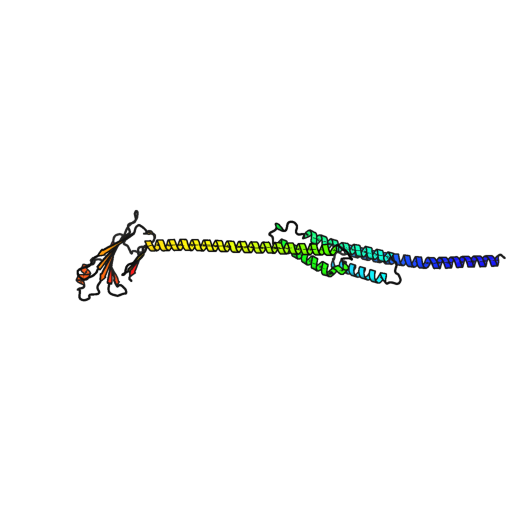728 7.737 2.394 1.00 94.00 117 ASP A O 1
ATOM 957 N N . ILE A 1 118 ? -4.172 6.801 1.063 1.00 94.69 118 ILE A N 1
ATOM 958 C CA . ILE A 1 118 ? -4.142 5.500 1.742 1.00 94.69 118 ILE A CA 1
ATOM 959 C C . ILE A 1 118 ? -3.804 5.637 3.231 1.00 94.69 118 ILE A C 1
ATOM 961 O O . ILE A 1 118 ? -4.374 4.890 4.027 1.00 94.69 118 ILE A O 1
ATOM 965 N N . ASP A 1 119 ? -2.923 6.560 3.619 1.00 95.12 119 ASP A N 1
ATOM 966 C CA . ASP A 1 119 ? -2.481 6.688 5.010 1.00 95.12 119 ASP A CA 1
ATOM 967 C C . ASP A 1 119 ? -3.615 7.227 5.883 1.00 95.12 119 ASP A C 1
ATOM 969 O O . ASP A 1 119 ? -3.916 6.669 6.941 1.00 95.12 119 ASP A O 1
ATOM 973 N N . THR A 1 120 ? -4.320 8.258 5.410 1.00 94.06 120 THR A N 1
ATOM 974 C CA . THR A 1 120 ? -5.511 8.781 6.095 1.00 94.06 120 THR A CA 1
ATOM 975 C C . THR A 1 120 ? -6.612 7.719 6.195 1.00 94.06 120 THR A C 1
ATOM 977 O O . THR A 1 120 ? -7.182 7.517 7.270 1.00 94.06 120 THR A O 1
ATOM 980 N N . LEU A 1 121 ? -6.880 6.979 5.112 1.00 95.62 121 LEU A N 1
ATOM 981 C CA . LEU A 1 121 ? -7.867 5.889 5.110 1.00 95.62 121 LEU A CA 1
ATOM 982 C C . LEU A 1 121 ? -7.487 4.757 6.082 1.00 95.62 121 LEU A C 1
ATOM 984 O O . LEU A 1 121 ? -8.350 4.224 6.783 1.00 95.62 121 LEU A O 1
ATOM 988 N N . ALA A 1 122 ? -6.204 4.389 6.140 1.00 96.56 122 ALA A N 1
ATOM 989 C CA . ALA A 1 122 ? -5.694 3.369 7.052 1.00 96.56 122 ALA A CA 1
ATOM 990 C C . ALA A 1 122 ? -5.815 3.813 8.515 1.00 96.56 122 ALA A C 1
ATOM 992 O O . ALA A 1 122 ? -6.285 3.038 9.344 1.00 96.56 122 ALA A O 1
ATOM 993 N N . ASN A 1 123 ? -5.495 5.073 8.817 1.00 96.56 123 ASN A N 1
ATOM 994 C CA . ASN A 1 123 ? -5.635 5.627 10.163 1.00 96.56 123 ASN A CA 1
ATOM 995 C C . ASN A 1 123 ? -7.089 5.574 10.659 1.00 96.56 123 ASN A C 1
ATOM 997 O O . ASN A 1 123 ? -7.341 5.124 11.777 1.00 96.56 123 ASN A O 1
ATOM 1001 N N . HIS A 1 124 ? -8.060 5.975 9.829 1.00 95.94 124 HIS A N 1
ATOM 1002 C CA . HIS A 1 124 ? -9.478 5.872 10.189 1.00 95.94 124 HIS A CA 1
ATOM 1003 C C . HIS A 1 124 ? -9.911 4.422 10.430 1.00 95.94 124 HIS A C 1
ATOM 1005 O O . HIS A 1 124 ? -10.565 4.123 11.432 1.00 95.94 124 HIS A O 1
ATOM 1011 N N . LYS A 1 125 ? -9.500 3.504 9.551 1.00 96.81 125 LYS A N 1
ATOM 1012 C CA . LYS A 1 125 ? -9.749 2.068 9.711 1.00 96.81 125 LYS A CA 1
ATOM 1013 C C . LYS A 1 125 ? -9.170 1.525 11.020 1.00 96.81 125 LYS A C 1
ATOM 1015 O O . LYS A 1 125 ? -9.849 0.773 11.719 1.00 96.81 125 LYS A O 1
ATOM 1020 N N . ASP A 1 126 ? -7.936 1.877 11.353 1.00 98.00 126 ASP A N 1
ATOM 1021 C CA . ASP A 1 126 ? -7.259 1.382 12.551 1.00 98.00 126 ASP A CA 1
ATOM 1022 C C . ASP A 1 126 ? -7.906 1.930 13.826 1.00 98.00 126 ASP A C 1
ATOM 1024 O O . ASP A 1 126 ? -8.124 1.176 14.776 1.00 98.00 126 ASP A O 1
ATOM 1028 N N . ASN A 1 127 ? -8.318 3.200 13.830 1.00 97.62 127 ASN A N 1
ATOM 1029 C CA . ASN A 1 127 ? -9.102 3.779 14.923 1.00 97.62 127 ASN A CA 1
ATOM 1030 C C . ASN A 1 127 ? -10.412 3.015 15.155 1.00 97.62 127 ASN A C 1
ATOM 1032 O O . ASN A 1 127 ? -10.742 2.689 16.298 1.00 97.62 127 ASN A O 1
ATOM 1036 N N . LEU A 1 128 ? -11.135 2.678 14.083 1.00 96.94 128 LEU A N 1
ATOM 1037 C CA . LEU A 1 128 ? -12.365 1.888 14.167 1.00 96.94 128 LEU A CA 1
ATOM 1038 C C . LEU A 1 128 ? -12.094 0.455 14.655 1.00 96.94 128 LEU A C 1
ATOM 1040 O O . LEU A 1 128 ? -12.812 -0.027 15.527 1.00 96.94 128 LEU A O 1
ATOM 1044 N N . ASN A 1 129 ? -11.036 -0.213 14.184 1.00 96.94 129 ASN A N 1
ATOM 1045 C CA . ASN A 1 129 ? -10.640 -1.544 14.678 1.00 96.94 129 ASN A CA 1
ATOM 1046 C C . ASN A 1 129 ? -10.273 -1.537 16.170 1.00 96.94 129 ASN A C 1
ATOM 1048 O O . ASN A 1 129 ? -10.654 -2.439 16.925 1.00 96.94 129 ASN A O 1
ATOM 1052 N N . ASN A 1 130 ? -9.553 -0.509 16.617 1.00 97.44 130 ASN A N 1
ATOM 1053 C CA . ASN A 1 130 ? -9.210 -0.332 18.025 1.00 97.44 130 ASN A CA 1
ATOM 1054 C C . ASN A 1 130 ? -10.466 -0.102 18.874 1.00 97.44 130 ASN A C 1
ATOM 1056 O O . ASN A 1 130 ? -10.589 -0.667 19.966 1.00 97.44 130 ASN A O 1
ATOM 1060 N N . LEU A 1 131 ? -11.424 0.678 18.362 1.00 95.88 131 LEU A N 1
ATOM 1061 C CA . LEU A 1 131 ? -12.726 0.871 18.995 1.00 95.88 131 LEU A CA 1
ATOM 1062 C C . LEU A 1 131 ? -13.513 -0.446 19.080 1.00 95.88 131 LEU A C 1
ATOM 1064 O O . LEU A 1 131 ? -14.017 -0.763 20.157 1.00 95.88 131 LEU A O 1
ATOM 1068 N N . LEU A 1 132 ? -13.566 -1.238 18.001 1.00 94.25 132 LEU A N 1
ATOM 1069 C CA . LEU A 1 132 ? -14.206 -2.561 17.989 1.00 94.25 132 LEU A CA 1
ATOM 1070 C C . LEU A 1 132 ? -13.647 -3.451 19.102 1.00 94.25 132 LEU A C 1
ATOM 1072 O O . LEU A 1 132 ? -14.395 -3.950 19.939 1.00 94.25 132 LEU A O 1
ATOM 1076 N N . THR A 1 133 ? -12.319 -3.572 19.146 1.00 95.31 133 THR A N 1
ATOM 1077 C CA . THR A 1 133 ? -11.597 -4.390 20.131 1.00 95.31 133 THR A CA 1
ATOM 1078 C C . THR A 1 133 ? -11.890 -3.933 21.561 1.00 95.31 133 THR A C 1
ATOM 1080 O O . THR A 1 133 ? -12.130 -4.746 22.455 1.00 95.31 133 THR A O 1
ATOM 1083 N N . THR A 1 134 ? -11.897 -2.617 21.781 1.00 94.44 134 THR A N 1
ATOM 1084 C CA . THR A 1 134 ? -12.183 -2.004 23.084 1.00 94.44 134 THR A CA 1
ATOM 1085 C C . THR A 1 134 ? -13.589 -2.360 23.556 1.00 94.44 134 THR A C 1
ATOM 1087 O O . THR A 1 134 ? -13.760 -2.880 24.660 1.00 94.44 134 THR A O 1
ATOM 1090 N N . ILE A 1 135 ? -14.585 -2.175 22.688 1.00 91.81 135 ILE A N 1
ATOM 1091 C CA . ILE A 1 135 ? -15.980 -2.492 22.983 1.00 91.81 135 ILE A CA 1
ATOM 1092 C C . ILE A 1 135 ? -16.155 -3.989 23.259 1.00 91.81 135 ILE A C 1
ATOM 1094 O O . ILE A 1 135 ? -16.815 -4.360 24.230 1.00 91.81 135 ILE A O 1
ATOM 1098 N N . GLU A 1 136 ? -15.556 -4.865 22.452 1.00 90.38 136 GLU A N 1
ATOM 1099 C CA . GLU A 1 136 ? -15.657 -6.315 22.636 1.00 90.38 136 GLU A CA 1
ATOM 1100 C C . GLU A 1 136 ? -15.159 -6.780 24.006 1.00 90.38 136 GLU A C 1
ATOM 1102 O O . GLU A 1 136 ? -15.779 -7.663 24.607 1.00 90.38 136 GLU A O 1
ATOM 1107 N N . ALA A 1 137 ? -14.088 -6.163 24.511 1.00 93.06 137 ALA A N 1
ATOM 1108 C CA . ALA A 1 137 ? -13.489 -6.493 25.799 1.00 93.06 137 ALA A CA 1
ATOM 1109 C C . ALA A 1 137 ? -14.332 -6.043 27.006 1.00 93.06 137 ALA A C 1
ATOM 1111 O O . ALA A 1 137 ? -14.218 -6.622 28.087 1.00 93.06 137 ALA A O 1
ATOM 1112 N N . GLU A 1 138 ? -15.172 -5.015 26.856 1.00 92.50 138 GLU A N 1
ATOM 1113 C CA . GLU A 1 138 ? -15.869 -4.381 27.986 1.00 92.50 138 GLU A CA 1
ATOM 1114 C C . GLU A 1 138 ? -17.400 -4.327 27.849 1.00 92.50 138 GLU A C 1
ATOM 1116 O O . GLU A 1 138 ? -18.087 -3.797 28.734 1.00 92.50 138 GLU A O 1
ATOM 1121 N N . LYS A 1 139 ? -17.956 -4.899 26.775 1.00 89.56 139 LYS A N 1
ATOM 1122 C CA . LYS A 1 139 ? -19.395 -4.887 26.464 1.00 89.56 139 LYS A CA 1
ATOM 1123 C C . LYS A 1 139 ? -20.282 -5.388 27.596 1.00 89.56 139 LYS A C 1
ATOM 1125 O O . LYS A 1 139 ? -21.345 -4.826 27.823 1.00 89.56 139 LYS A O 1
ATOM 1130 N N . GLU A 1 140 ? -19.835 -6.390 28.353 1.00 90.06 140 GLU A N 1
ATOM 1131 C CA . GLU A 1 140 ? -20.613 -6.971 29.458 1.00 90.06 140 GLU A CA 1
ATOM 1132 C C . GLU A 1 140 ? -20.917 -5.969 30.581 1.00 90.06 140 GLU A C 1
ATOM 1134 O O . GLU A 1 140 ? -21.891 -6.130 31.319 1.00 90.06 140 GLU A O 1
ATOM 1139 N N . TYR A 1 141 ? -20.087 -4.932 30.716 1.00 92.69 141 TYR A N 1
ATOM 1140 C CA . TYR A 1 141 ? -20.219 -3.915 31.756 1.00 92.69 141 TYR A CA 1
ATOM 1141 C C . TYR A 1 141 ? -20.744 -2.601 31.207 1.00 92.69 141 TYR A C 1
ATOM 1143 O O . TYR A 1 141 ? -21.557 -1.948 31.858 1.00 92.69 141 TYR A O 1
ATOM 1151 N N . THR A 1 142 ? -20.279 -2.197 30.027 1.00 91.75 142 THR A N 1
ATOM 1152 C CA . THR A 1 142 ? -20.567 -0.871 29.467 1.00 91.75 142 THR A CA 1
ATOM 1153 C C . THR A 1 142 ? -21.884 -0.818 28.699 1.00 91.75 142 THR A C 1
ATOM 1155 O O . THR A 1 142 ? -22.433 0.268 28.528 1.00 91.75 142 THR A O 1
ATOM 1158 N N . LEU A 1 143 ? -22.439 -1.967 28.299 1.00 86.12 143 LEU A N 1
ATOM 1159 C CA . LEU A 1 143 ? -23.632 -2.049 27.460 1.00 86.12 143 LEU A CA 1
ATOM 1160 C C . LEU A 1 143 ? -24.723 -2.868 28.158 1.00 86.12 143 LEU A C 1
ATOM 1162 O O . LEU A 1 143 ? -24.669 -4.092 28.239 1.00 86.12 143 LEU A O 1
ATOM 1166 N N . SER A 1 144 ? -25.742 -2.195 28.687 1.00 71.88 144 SER A N 1
ATOM 1167 C CA . SER A 1 144 ? -26.873 -2.832 29.370 1.00 71.88 144 SER A CA 1
ATOM 1168 C C . SER A 1 144 ? -28.018 -3.143 28.401 1.00 71.88 144 SER A C 1
ATOM 1170 O O . SER A 1 144 ? -28.650 -2.216 27.913 1.00 71.88 144 SER A O 1
ATOM 1172 N N . ASN A 1 145 ? -28.300 -4.434 28.152 1.00 62.06 145 ASN A N 1
ATOM 1173 C CA . ASN A 1 145 ? -29.495 -5.018 27.490 1.00 62.06 145 ASN A CA 1
ATOM 1174 C C . ASN A 1 145 ? -30.141 -4.237 26.313 1.00 62.06 145 ASN A C 1
ATOM 1176 O O . ASN A 1 145 ? -31.329 -4.410 26.042 1.00 62.06 145 ASN A O 1
ATOM 1180 N N . ASN A 1 146 ? -29.395 -3.393 25.601 1.00 52.56 146 ASN A N 1
ATOM 1181 C CA . ASN A 1 146 ? -29.955 -2.451 24.640 1.00 52.56 146 ASN A CA 1
ATOM 1182 C C . ASN A 1 146 ? -29.927 -3.046 23.230 1.00 52.56 146 ASN A C 1
ATOM 1184 O O . ASN A 1 146 ? -28.869 -3.369 22.690 1.00 52.56 146 ASN A O 1
ATOM 1188 N N . SER A 1 147 ? -31.107 -3.146 22.632 1.00 53.59 147 SER A N 1
ATOM 1189 C CA . SER A 1 147 ? -31.378 -3.660 21.286 1.00 53.59 147 SER A CA 1
ATOM 1190 C C . SER A 1 147 ? -30.642 -2.927 20.156 1.00 53.59 147 SER A C 1
ATOM 1192 O O . SER A 1 147 ? -30.540 -3.472 19.066 1.00 53.59 147 SER A O 1
ATOM 1194 N N . ASN A 1 148 ? -30.078 -1.743 20.415 1.00 62.00 148 ASN A N 1
ATOM 1195 C CA . ASN A 1 148 ? -29.375 -0.927 19.416 1.00 62.00 148 ASN A CA 1
ATOM 1196 C C . ASN A 1 148 ? -27.851 -1.172 19.381 1.00 62.00 148 ASN A C 1
ATOM 1198 O O . ASN A 1 148 ? -27.125 -0.473 18.681 1.00 62.00 148 ASN A O 1
ATOM 1202 N N . TYR A 1 149 ? -27.335 -2.137 20.153 1.00 64.62 149 TYR A N 1
ATOM 1203 C CA . TYR A 1 149 ? -25.904 -2.459 20.156 1.00 64.62 149 TYR A CA 1
ATOM 1204 C C . TYR A 1 149 ? -25.462 -3.268 18.932 1.00 64.62 149 TYR A C 1
ATOM 1206 O O . TYR A 1 149 ? -24.361 -3.062 18.430 1.00 64.62 149 TYR A O 1
ATOM 1214 N N . GLN A 1 150 ? -26.302 -4.186 18.445 1.00 72.94 150 GLN A N 1
ATOM 1215 C CA . GLN A 1 150 ? -25.965 -4.912 17.220 1.00 72.94 150 GLN A CA 1
ATOM 1216 C C . GLN A 1 150 ? -25.849 -3.954 16.042 1.00 72.94 150 GLN A C 1
ATOM 1218 O O . GLN A 1 150 ? -24.832 -3.982 15.368 1.00 72.94 150 GLN A O 1
ATOM 1223 N N . GLU A 1 151 ? -26.796 -3.027 15.899 1.00 77.56 151 GLU A N 1
ATOM 1224 C CA . GLU A 1 151 ? -26.730 -1.953 14.903 1.00 77.56 151 GLU A CA 1
ATOM 1225 C C . GLU A 1 151 ? -25.443 -1.120 15.044 1.00 77.56 151 GLU A C 1
ATOM 1227 O O . GLU A 1 151 ? -24.799 -0.777 14.058 1.00 77.56 151 GLU A O 1
ATOM 1232 N N . TYR A 1 152 ? -25.014 -0.847 16.280 1.00 76.31 152 TYR A N 1
ATOM 1233 C CA . TYR A 1 152 ? -23.772 -0.126 16.551 1.00 76.31 152 TYR A CA 1
ATOM 1234 C C . TYR A 1 152 ? -22.521 -0.877 16.057 1.00 76.31 152 TYR A C 1
ATOM 1236 O O . TYR A 1 152 ? -21.652 -0.286 15.418 1.00 76.31 152 TYR A O 1
ATOM 1244 N N . ILE A 1 153 ? -22.430 -2.181 16.331 1.00 81.25 153 ILE A N 1
ATOM 1245 C CA . ILE A 1 153 ? -21.319 -3.022 15.860 1.00 81.25 153 ILE A CA 1
ATOM 1246 C C . ILE A 1 153 ? -21.389 -3.248 14.352 1.00 81.25 153 ILE A C 1
ATOM 1248 O O . ILE A 1 153 ? -20.360 -3.182 13.690 1.00 81.25 153 ILE A O 1
ATOM 1252 N N . GLU A 1 154 ? -22.583 -3.457 13.801 1.00 87.75 154 GLU A N 1
ATOM 1253 C CA . GLU A 1 154 ? -22.805 -3.625 12.364 1.00 87.75 154 GLU A CA 1
ATOM 1254 C C . GLU A 1 154 ? -22.366 -2.385 11.583 1.00 87.75 154 GLU A C 1
ATOM 1256 O O . GLU A 1 154 ? -21.645 -2.517 10.595 1.00 87.75 154 GLU A O 1
ATOM 1261 N N . ASN A 1 155 ? -22.708 -1.182 12.057 1.00 89.06 155 ASN A N 1
ATOM 1262 C CA . ASN A 1 155 ? -22.239 0.071 11.459 1.00 89.06 155 ASN A CA 1
ATOM 1263 C C . ASN A 1 155 ? -20.711 0.167 11.482 1.00 89.06 155 ASN A C 1
ATOM 1265 O O . ASN A 1 155 ? -20.087 0.520 10.483 1.00 89.06 155 ASN A O 1
ATOM 1269 N N . LEU A 1 156 ? -20.098 -0.185 12.609 1.00 92.31 156 LEU A N 1
ATOM 1270 C CA . LEU A 1 156 ? -18.655 -0.100 12.774 1.00 92.31 156 LEU A CA 1
ATOM 1271 C C . LEU A 1 156 ? -17.912 -1.105 11.878 1.00 92.31 156 LEU A C 1
ATOM 1273 O O . LEU A 1 156 ? -16.954 -0.730 11.200 1.00 92.31 156 LEU A O 1
ATOM 1277 N N . SER A 1 157 ? -18.393 -2.349 11.801 1.00 92.62 157 SER A N 1
ATOM 1278 C CA . SER A 1 157 ? -17.902 -3.348 10.845 1.00 92.62 157 SER A CA 1
ATOM 1279 C C . SER A 1 157 ? -18.090 -2.881 9.402 1.00 92.62 157 SER A C 1
ATOM 1281 O O . SER A 1 157 ? -17.145 -2.935 8.619 1.00 92.62 157 SER A O 1
ATOM 1283 N N . SER A 1 158 ? -19.257 -2.325 9.063 1.00 94.19 158 SER A N 1
ATOM 1284 C CA . SER A 1 158 ? -19.519 -1.783 7.727 1.00 94.19 158 SER A CA 1
ATOM 1285 C C . SER A 1 158 ? -18.549 -0.658 7.354 1.00 94.19 158 SER A C 1
ATOM 1287 O O . SER A 1 158 ? -18.140 -0.573 6.196 1.00 94.19 158 SER A O 1
ATOM 1289 N N . TYR A 1 159 ? -18.169 0.206 8.298 1.00 95.31 159 TYR A N 1
ATOM 1290 C CA . TYR A 1 159 ? -17.190 1.266 8.045 1.00 95.31 159 TYR A CA 1
ATOM 1291 C C . TYR A 1 159 ? -15.792 0.689 7.807 1.00 95.31 159 TYR A C 1
ATOM 1293 O O . TYR A 1 159 ? -15.121 1.083 6.852 1.00 95.31 159 TYR A O 1
ATOM 1301 N N . ILE A 1 160 ? -15.365 -0.281 8.621 1.00 96.25 160 ILE A N 1
ATOM 1302 C CA . ILE A 1 160 ? -14.079 -0.979 8.451 1.00 96.25 160 ILE A CA 1
ATOM 1303 C C . ILE A 1 160 ? -13.997 -1.657 7.075 1.00 96.25 160 ILE A C 1
ATOM 1305 O O . ILE A 1 160 ? -12.958 -1.578 6.405 1.00 96.25 160 ILE A O 1
ATOM 1309 N N . ASP A 1 161 ? -15.086 -2.282 6.630 1.00 95.19 161 ASP A N 1
ATOM 1310 C CA . ASP A 1 161 ? -15.175 -2.934 5.321 1.00 95.19 161 ASP A CA 1
ATOM 1311 C C . ASP A 1 161 ? -15.125 -1.919 4.174 1.00 95.19 161 ASP A C 1
ATOM 1313 O O . ASP A 1 161 ? -14.423 -2.146 3.183 1.00 95.19 161 ASP A O 1
ATOM 1317 N N . ALA A 1 162 ? -15.787 -0.767 4.319 1.00 95.31 162 ALA A N 1
ATOM 1318 C CA . ALA A 1 162 ? -15.728 0.319 3.341 1.00 95.31 162 ALA A CA 1
ATOM 1319 C C . ALA A 1 162 ? -14.293 0.851 3.167 1.00 95.31 162 ALA A C 1
ATOM 1321 O O . ALA A 1 162 ? -13.810 0.956 2.037 1.00 95.31 162 ALA A O 1
ATOM 1322 N N . TYR A 1 163 ? -13.572 1.107 4.266 1.00 97.12 163 TYR A N 1
ATOM 1323 C CA . TYR A 1 163 ? -12.157 1.503 4.209 1.00 97.12 163 TYR A CA 1
ATOM 1324 C C . TYR A 1 163 ? -11.269 0.420 3.613 1.00 97.12 163 TYR A C 1
ATOM 1326 O O . TYR A 1 163 ? -10.410 0.712 2.780 1.00 97.12 163 TYR A O 1
ATOM 1334 N N . THR A 1 164 ? -11.482 -0.836 3.994 1.00 96.62 164 THR A N 1
ATOM 1335 C CA . THR A 1 164 ? -10.706 -1.959 3.456 1.00 96.62 164 THR A CA 1
ATOM 1336 C C . THR A 1 164 ? -10.899 -2.097 1.948 1.00 96.62 164 THR A C 1
ATOM 1338 O O . THR A 1 164 ? -9.913 -2.248 1.222 1.00 96.62 164 THR A O 1
ATOM 1341 N N . SER A 1 165 ? -12.139 -1.980 1.475 1.00 95.56 165 SER A N 1
ATOM 1342 C CA . SER A 1 165 ? -12.470 -2.029 0.049 1.00 95.56 165 SER A CA 1
ATOM 1343 C C . SER A 1 165 ? -11.818 -0.868 -0.698 1.00 95.56 165 SER A C 1
ATOM 1345 O O . SER A 1 165 ? -11.053 -1.096 -1.630 1.00 95.56 165 SER A O 1
ATOM 1347 N N . ARG A 1 166 ? -11.988 0.371 -0.217 1.00 95.81 166 ARG A N 1
ATOM 1348 C CA . ARG A 1 166 ? -11.418 1.557 -0.872 1.00 95.81 166 ARG A CA 1
ATOM 1349 C C . ARG A 1 166 ? -9.893 1.505 -0.972 1.00 95.81 166 ARG A C 1
ATOM 1351 O O . ARG A 1 166 ? -9.340 1.797 -2.028 1.00 95.81 166 ARG A O 1
ATOM 1358 N N . ILE A 1 167 ? -9.207 1.121 0.105 1.00 96.31 167 ILE A N 1
ATOM 1359 C CA . ILE A 1 167 ? -7.743 0.962 0.107 1.00 96.31 167 ILE A CA 1
ATOM 1360 C C . ILE A 1 167 ? -7.309 -0.092 -0.922 1.00 96.31 167 ILE A C 1
ATOM 1362 O O . ILE A 1 167 ? -6.269 0.063 -1.564 1.00 96.31 167 ILE A O 1
ATOM 1366 N N . THR A 1 168 ? -8.090 -1.161 -1.075 1.00 96.12 168 THR A N 1
ATOM 1367 C CA . THR A 1 168 ? -7.809 -2.227 -2.043 1.00 96.12 168 THR A CA 1
ATOM 1368 C C . THR A 1 168 ? -7.979 -1.713 -3.472 1.00 96.12 168 THR A C 1
ATOM 1370 O O . THR A 1 168 ? -7.039 -1.833 -4.255 1.00 96.12 168 THR A O 1
ATOM 1373 N N . ASP A 1 169 ? -9.084 -1.025 -3.771 1.00 95.25 169 ASP A N 1
ATOM 1374 C CA . ASP A 1 169 ? -9.347 -0.424 -5.086 1.00 95.25 169 ASP A CA 1
ATOM 1375 C C . ASP A 1 169 ? -8.229 0.539 -5.516 1.00 95.25 169 ASP A C 1
ATOM 1377 O O . ASP A 1 169 ? -7.772 0.508 -6.660 1.00 95.25 169 ASP A O 1
ATOM 1381 N N . ILE A 1 170 ? -7.747 1.386 -4.597 1.00 95.81 170 ILE A N 1
ATOM 1382 C CA . ILE A 1 170 ? -6.652 2.328 -4.882 1.00 95.81 170 ILE A CA 1
ATOM 1383 C C . ILE A 1 170 ? -5.367 1.566 -5.222 1.00 95.81 170 ILE A C 1
ATOM 1385 O O . ILE A 1 170 ? -4.701 1.890 -6.207 1.00 95.81 170 ILE A O 1
ATOM 1389 N N . LYS A 1 171 ? -5.015 0.537 -4.440 1.00 95.62 171 LYS A N 1
ATOM 1390 C CA . LYS A 1 171 ? -3.810 -0.274 -4.682 1.00 95.62 171 LYS A CA 1
ATOM 1391 C C . LYS A 1 171 ? -3.876 -1.014 -6.014 1.00 95.62 171 LYS A C 1
ATOM 1393 O O . LYS A 1 171 ? -2.873 -1.085 -6.725 1.00 95.62 171 LYS A O 1
ATOM 1398 N N . GLU A 1 172 ? -5.038 -1.551 -6.367 1.00 96.00 172 GLU A N 1
ATOM 1399 C CA . GLU A 1 172 ? -5.248 -2.216 -7.653 1.00 96.00 172 GLU A CA 1
ATOM 1400 C C . GLU A 1 172 ? -5.146 -1.233 -8.822 1.00 96.00 172 GLU A C 1
ATOM 1402 O O . GLU A 1 172 ? -4.460 -1.524 -9.804 1.00 96.00 172 GLU A O 1
ATOM 1407 N N . LYS A 1 173 ? -5.733 -0.037 -8.692 1.00 94.69 173 LYS A N 1
ATOM 1408 C CA . LYS A 1 173 ? -5.617 1.032 -9.693 1.00 94.69 173 LYS A CA 1
ATOM 1409 C C . LYS A 1 173 ? -4.164 1.467 -9.900 1.00 94.69 173 LYS A C 1
ATOM 1411 O O . LYS A 1 173 ? -3.703 1.499 -11.038 1.00 94.69 173 LYS A O 1
ATOM 1416 N N . GLN A 1 174 ? -3.422 1.728 -8.822 1.00 94.62 174 GLN A N 1
ATOM 1417 C CA . GLN A 1 174 ? -2.000 2.096 -8.893 1.00 94.62 174 GLN A CA 1
ATOM 1418 C C . GLN A 1 174 ? -1.161 1.009 -9.575 1.00 94.62 174 GLN A C 1
ATOM 1420 O O . GLN A 1 174 ? -0.289 1.306 -10.392 1.00 94.62 174 GLN A O 1
ATOM 1425 N N . LYS A 1 175 ? -1.442 -0.264 -9.276 1.00 95.31 175 LYS A N 1
ATOM 1426 C CA . LYS A 1 175 ? -0.770 -1.393 -9.922 1.00 95.31 175 LYS A CA 1
ATOM 1427 C C . LYS A 1 175 ? -1.068 -1.446 -11.423 1.00 95.31 175 LYS A C 1
ATOM 1429 O O . LYS A 1 175 ? -0.140 -1.600 -12.213 1.00 95.31 175 LYS A O 1
ATOM 1434 N N . ALA A 1 176 ? -2.331 -1.293 -11.817 1.00 95.75 176 ALA A N 1
ATOM 1435 C CA . ALA A 1 176 ? -2.733 -1.303 -13.222 1.00 95.75 176 ALA A CA 1
ATOM 1436 C C . ALA A 1 176 ? -2.108 -0.140 -14.015 1.00 95.75 176 ALA A C 1
ATOM 1438 O O . ALA A 1 176 ? -1.642 -0.337 -15.137 1.00 95.75 176 ALA A O 1
ATOM 1439 N N . GLU A 1 177 ? -2.045 1.058 -13.427 1.00 94.56 177 GLU A N 1
ATOM 1440 C CA . GLU A 1 177 ? -1.393 2.226 -14.032 1.00 94.56 177 GLU A CA 1
ATOM 1441 C C . GLU A 1 177 ? 0.116 2.003 -14.219 1.00 94.56 177 GLU A C 1
ATOM 1443 O O . GLU A 1 177 ? 0.644 2.264 -15.302 1.00 94.56 177 GLU A O 1
ATOM 1448 N N . ALA A 1 178 ? 0.801 1.443 -13.217 1.00 95.00 178 ALA A N 1
ATOM 1449 C CA . ALA A 1 178 ? 2.224 1.119 -13.310 1.00 95.00 178 ALA A CA 1
ATOM 1450 C C . ALA A 1 178 ? 2.518 0.054 -14.385 1.00 95.00 178 ALA A C 1
ATOM 1452 O O . ALA A 1 178 ? 3.480 0.181 -15.146 1.00 95.00 178 ALA A O 1
ATOM 1453 N N . GLU A 1 179 ? 1.683 -0.984 -14.486 1.00 94.12 179 GLU A N 1
ATOM 1454 C CA . GLU A 1 179 ? 1.806 -2.015 -15.525 1.00 94.12 179 GLU A CA 1
ATOM 1455 C C . GLU A 1 179 ? 1.566 -1.442 -16.931 1.00 94.12 179 GLU A C 1
ATOM 1457 O O . GLU A 1 179 ? 2.314 -1.753 -17.863 1.00 94.12 179 GLU A O 1
ATOM 1462 N N . ALA A 1 180 ? 0.574 -0.560 -17.090 1.00 94.19 180 ALA A N 1
ATOM 1463 C CA . ALA A 1 180 ? 0.307 0.121 -18.354 1.00 94.19 180 ALA A CA 1
ATOM 1464 C C . ALA A 1 180 ? 1.463 1.047 -18.766 1.00 94.19 180 ALA A C 1
ATOM 1466 O O . ALA A 1 180 ? 1.864 1.047 -19.933 1.00 94.19 180 ALA A O 1
ATOM 1467 N N . GLN A 1 181 ? 2.034 1.793 -17.817 1.00 93.81 181 GLN A N 1
ATOM 1468 C CA . GLN A 1 181 ? 3.173 2.674 -18.068 1.00 93.81 181 GLN A CA 1
ATOM 1469 C C . GLN A 1 181 ? 4.416 1.884 -18.484 1.00 93.81 181 GLN A C 1
ATOM 1471 O O . GLN A 1 181 ? 5.053 2.230 -19.477 1.00 93.81 181 GLN A O 1
ATOM 1476 N N . LYS A 1 182 ? 4.719 0.783 -17.787 1.00 94.88 182 LYS A N 1
ATOM 1477 C CA . LYS A 1 182 ? 5.846 -0.090 -18.132 1.00 94.88 182 LYS A CA 1
ATOM 1478 C C . LYS A 1 182 ? 5.706 -0.665 -19.542 1.00 94.88 182 LYS A C 1
ATOM 1480 O O . LYS A 1 182 ? 6.665 -0.650 -20.307 1.00 94.88 182 LYS A O 1
ATOM 1485 N N . LYS A 1 183 ? 4.506 -1.124 -19.911 1.00 93.50 183 LYS A N 1
ATOM 1486 C CA . LYS A 1 183 ? 4.244 -1.635 -21.262 1.00 93.50 183 LYS A CA 1
ATOM 1487 C C . LYS A 1 183 ? 4.430 -0.552 -22.329 1.00 93.50 183 LYS A C 1
ATOM 1489 O O . LYS A 1 183 ? 5.039 -0.813 -23.360 1.00 93.50 183 LYS A O 1
ATOM 1494 N N . ALA A 1 184 ? 3.947 0.664 -22.073 1.00 92.88 184 ALA A N 1
ATOM 1495 C CA . ALA A 1 184 ? 4.128 1.785 -22.991 1.00 92.88 184 ALA A CA 1
ATOM 1496 C C . ALA A 1 184 ? 5.612 2.167 -23.163 1.00 92.88 184 ALA A C 1
ATOM 1498 O O . ALA A 1 184 ? 6.038 2.480 -24.275 1.00 92.88 184 ALA A O 1
ATOM 1499 N N . GLU A 1 185 ? 6.405 2.111 -22.091 1.00 92.94 185 GLU A N 1
ATOM 1500 C CA . GLU A 1 185 ? 7.848 2.366 -22.132 1.00 92.94 185 GLU A CA 1
ATOM 1501 C C . GLU A 1 185 ? 8.607 1.274 -22.905 1.00 92.94 185 GLU A C 1
ATOM 1503 O O . GLU A 1 185 ? 9.451 1.586 -23.747 1.00 92.94 185 GLU A O 1
ATOM 1508 N N . GLU A 1 186 ? 8.275 -0.001 -22.684 1.00 93.75 186 GLU A N 1
ATOM 1509 C CA . GLU A 1 186 ? 8.852 -1.130 -23.424 1.00 93.75 186 GLU A CA 1
ATOM 1510 C C . GLU A 1 186 ? 8.520 -1.058 -24.924 1.00 93.75 186 GLU A C 1
ATOM 1512 O O . GLU A 1 186 ? 9.420 -1.199 -25.759 1.00 93.75 186 GLU A O 1
ATOM 1517 N N . ASP A 1 187 ? 7.267 -0.758 -25.278 1.00 91.44 187 ASP A N 1
ATOM 1518 C CA . ASP A 1 187 ? 6.836 -0.587 -26.670 1.00 91.44 187 ASP A CA 1
ATOM 1519 C C . ASP A 1 187 ? 7.556 0.598 -27.342 1.00 91.44 187 ASP A C 1
ATOM 1521 O O . ASP A 1 187 ? 8.008 0.491 -28.490 1.00 91.44 187 ASP A O 1
ATOM 1525 N N . ALA A 1 188 ? 7.722 1.719 -26.630 1.00 92.69 188 ALA A N 1
ATOM 1526 C CA . ALA A 1 188 ? 8.459 2.883 -27.122 1.00 92.69 188 ALA A CA 1
ATOM 1527 C C . ALA A 1 188 ? 9.947 2.568 -27.338 1.00 92.69 188 ALA A C 1
ATOM 1529 O O . ALA A 1 188 ? 10.503 2.910 -28.387 1.00 92.69 188 ALA A O 1
ATOM 1530 N N . LYS A 1 189 ? 10.582 1.864 -26.393 1.00 92.94 189 LYS A N 1
ATOM 1531 C CA . LYS A 1 189 ? 11.981 1.435 -26.501 1.00 92.94 189 LYS A CA 1
ATOM 1532 C C . LYS A 1 189 ? 12.185 0.485 -27.678 1.00 92.94 189 LYS A C 1
ATOM 1534 O O . LYS A 1 189 ? 13.095 0.699 -28.475 1.00 92.94 189 LYS A O 1
ATOM 1539 N N . HIS A 1 190 ? 11.321 -0.515 -27.837 1.00 92.31 190 HIS A N 1
ATOM 1540 C CA . HIS A 1 190 ? 11.412 -1.466 -28.945 1.00 92.31 190 HIS A CA 1
ATOM 1541 C C . HIS A 1 190 ? 11.205 -0.782 -30.306 1.00 92.31 190 HIS A C 1
ATOM 1543 O O . HIS A 1 190 ? 11.875 -1.115 -31.287 1.00 92.31 190 HIS A O 1
ATOM 1549 N N . LYS A 1 191 ? 10.307 0.209 -30.389 1.00 92.56 191 LYS A N 1
ATOM 1550 C CA . LYS A 1 191 ? 10.132 1.009 -31.608 1.00 92.56 191 LYS A CA 1
ATOM 1551 C C . LYS A 1 191 ? 11.388 1.822 -31.934 1.00 92.56 191 LYS A C 1
ATOM 1553 O O . LYS A 1 191 ? 11.839 1.773 -33.077 1.00 92.56 191 LYS A O 1
ATOM 1558 N N . ALA A 1 192 ? 11.967 2.502 -30.945 1.00 92.06 192 ALA A N 1
ATOM 1559 C CA . ALA A 1 192 ? 13.196 3.274 -31.120 1.00 92.06 192 ALA A CA 1
ATOM 1560 C C . ALA A 1 192 ? 14.381 2.385 -31.535 1.00 92.06 192 ALA A C 1
ATOM 1562 O O . ALA A 1 192 ? 15.115 2.727 -32.458 1.00 92.06 192 ALA A O 1
ATOM 1563 N N . GLU A 1 193 ? 14.530 1.208 -30.923 1.00 92.69 193 GLU A N 1
ATOM 1564 C CA . GLU A 1 193 ? 15.574 0.241 -31.278 1.00 92.69 193 GLU A CA 1
ATOM 1565 C C . GLU A 1 193 ? 15.407 -0.275 -32.713 1.00 92.69 193 GLU A C 1
ATOM 1567 O O . GLU A 1 193 ? 16.375 -0.350 -33.471 1.00 92.69 193 GLU A O 1
ATOM 1572 N N . LYS A 1 194 ? 14.172 -0.563 -33.137 1.00 91.81 194 LYS A N 1
ATOM 1573 C CA . LYS A 1 194 ? 13.885 -0.999 -34.509 1.00 91.81 194 LYS A CA 1
ATOM 1574 C C . LYS A 1 194 ? 14.164 0.096 -35.541 1.00 91.81 194 LYS A C 1
ATOM 1576 O O . LYS A 1 194 ? 14.650 -0.216 -36.626 1.00 91.81 194 LYS A O 1
ATOM 1581 N N . GLU A 1 195 ? 13.843 1.351 -35.237 1.00 90.75 195 GLU A N 1
ATOM 1582 C CA . GLU A 1 195 ? 14.145 2.494 -36.108 1.00 90.75 195 GLU A CA 1
ATOM 15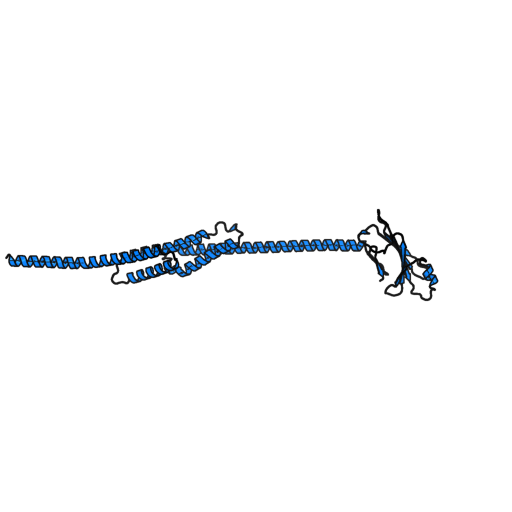83 C C . GLU A 1 195 ? 15.655 2.750 -36.193 1.00 90.75 195 GLU A C 1
ATOM 1585 O O . GLU A 1 195 ? 16.180 2.903 -37.296 1.00 90.75 195 GLU A O 1
ATOM 1590 N N . ALA A 1 196 ? 16.373 2.684 -35.068 1.00 91.62 196 ALA A N 1
ATOM 1591 C CA . ALA A 1 196 ? 17.829 2.803 -35.039 1.00 91.62 196 ALA A CA 1
ATOM 1592 C C . ALA A 1 196 ? 18.515 1.675 -35.824 1.00 91.62 196 ALA A C 1
ATOM 1594 O O . ALA A 1 196 ? 19.419 1.939 -36.615 1.00 91.62 196 ALA A O 1
ATOM 1595 N N . ARG A 1 197 ? 18.052 0.425 -35.672 1.00 92.31 197 ARG A N 1
ATOM 1596 C CA . ARG A 1 197 ? 18.605 -0.716 -36.414 1.00 92.31 197 ARG A CA 1
ATOM 1597 C C . ARG A 1 197 ? 18.384 -0.584 -37.915 1.00 92.31 197 ARG A C 1
ATOM 1599 O O . ARG A 1 197 ? 19.315 -0.812 -38.674 1.00 92.31 197 ARG A O 1
ATOM 1606 N N . LYS A 1 198 ? 17.187 -0.168 -38.343 1.00 92.12 198 LYS A N 1
ATOM 1607 C CA . LYS A 1 198 ? 16.913 0.109 -39.762 1.00 92.12 198 LYS A CA 1
ATOM 1608 C C . LYS A 1 198 ? 17.831 1.192 -40.314 1.00 92.12 198 LYS A C 1
ATOM 1610 O O . LYS A 1 198 ? 18.385 1.010 -41.388 1.00 92.12 198 LYS A O 1
ATOM 1615 N N . LYS A 1 199 ? 18.025 2.283 -39.568 1.00 90.25 199 LYS A N 1
ATOM 1616 C CA . LYS A 1 199 ? 18.926 3.363 -39.980 1.00 90.25 199 LYS A CA 1
ATOM 1617 C C . LYS A 1 199 ? 20.367 2.865 -40.129 1.00 90.25 199 LYS A C 1
ATOM 1619 O O . LYS A 1 199 ? 20.994 3.154 -41.136 1.00 90.25 199 LYS A O 1
ATOM 1624 N N . ALA A 1 200 ? 20.856 2.070 -39.177 1.00 89.31 200 ALA A N 1
ATOM 1625 C CA . ALA A 1 200 ? 22.196 1.488 -39.240 1.00 89.31 200 ALA A CA 1
ATOM 1626 C C . ALA A 1 200 ? 22.356 0.478 -40.396 1.00 89.31 200 ALA A C 1
ATOM 1628 O O . ALA A 1 200 ? 23.387 0.468 -41.062 1.00 89.31 200 ALA A O 1
ATOM 1629 N N . GLU A 1 201 ? 21.341 -0.355 -40.661 1.00 90.94 201 GLU A N 1
ATOM 1630 C CA . GLU A 1 201 ? 21.321 -1.276 -41.810 1.00 90.94 201 GLU A CA 1
ATOM 1631 C C . GLU A 1 201 ? 21.330 -0.504 -43.147 1.00 90.94 201 GLU A C 1
ATOM 1633 O O . GLU A 1 201 ? 22.075 -0.865 -44.058 1.00 90.94 201 GLU A O 1
ATOM 1638 N N . GLU A 1 202 ? 20.554 0.581 -43.261 1.00 91.25 202 GLU A N 1
ATOM 1639 C CA . GLU A 1 202 ? 20.520 1.453 -44.445 1.00 91.25 202 GLU A CA 1
ATOM 1640 C C . GLU A 1 202 ? 21.819 2.245 -44.649 1.00 91.25 202 GLU A C 1
ATOM 1642 O O . GLU A 1 202 ? 22.253 2.402 -45.790 1.00 91.25 202 GLU A O 1
ATOM 1647 N N . GLU A 1 203 ? 22.434 2.746 -43.574 1.00 92.25 203 GLU A N 1
ATOM 1648 C CA . GLU A 1 203 ? 23.740 3.415 -43.618 1.00 92.25 203 GLU A CA 1
ATOM 1649 C C . GLU A 1 203 ? 24.813 2.425 -44.089 1.00 92.25 203 GLU A C 1
ATOM 1651 O O . GLU A 1 203 ? 25.463 2.688 -45.100 1.00 92.25 203 GLU A O 1
ATOM 1656 N N . LYS A 1 204 ? 24.900 1.234 -43.475 1.00 90.62 204 LYS A N 1
ATOM 1657 C CA . LYS A 1 204 ? 25.863 0.194 -43.875 1.00 90.62 204 LYS A CA 1
ATOM 1658 C C . LYS A 1 204 ? 25.712 -0.213 -45.343 1.00 90.62 204 LYS A C 1
ATOM 1660 O O . LYS A 1 204 ? 26.708 -0.371 -46.037 1.00 90.62 204 LYS A O 1
ATOM 1665 N N . ALA A 1 205 ? 24.483 -0.356 -45.841 1.00 91.00 205 ALA A N 1
ATOM 1666 C CA . ALA A 1 205 ? 24.239 -0.713 -47.241 1.00 91.00 205 ALA A CA 1
ATOM 1667 C C . ALA A 1 205 ? 24.728 0.348 -48.246 1.00 91.00 205 ALA A C 1
ATOM 1669 O O . ALA A 1 205 ? 24.918 0.030 -49.417 1.00 91.00 205 ALA A O 1
ATOM 1670 N N . LYS A 1 206 ? 24.908 1.604 -47.817 1.00 93.94 206 LYS A N 1
ATOM 1671 C CA . LYS A 1 206 ? 25.379 2.715 -48.661 1.00 93.94 206 LYS A CA 1
ATOM 1672 C C . LYS A 1 206 ? 26.856 3.047 -48.464 1.00 93.94 206 LYS A C 1
ATOM 1674 O O . LYS A 1 206 ? 27.393 3.831 -49.242 1.00 93.94 206 LYS A O 1
ATOM 1679 N N . THR A 1 207 ? 27.491 2.497 -47.434 1.00 95.62 207 THR A N 1
ATOM 1680 C CA . THR A 1 207 ? 28.892 2.770 -47.088 1.00 95.62 207 THR A CA 1
ATOM 1681 C C . THR A 1 207 ? 29.800 1.556 -47.237 1.00 95.62 207 THR A C 1
ATOM 1683 O O . THR A 1 207 ? 30.988 1.664 -46.964 1.00 95.62 207 THR A O 1
ATOM 1686 N N . HIS A 1 208 ? 29.261 0.408 -47.642 1.00 96.56 208 HIS A N 1
ATOM 1687 C CA . HIS A 1 208 ? 30.008 -0.836 -47.760 1.00 96.56 208 HIS A CA 1
ATOM 1688 C C . HIS A 1 208 ? 29.992 -1.353 -49.197 1.00 96.56 208 HIS A C 1
ATOM 1690 O O . HIS A 1 208 ? 28.932 -1.456 -49.819 1.00 96.56 208 HIS A O 1
ATOM 1696 N N . TYR A 1 209 ? 31.161 -1.731 -49.697 1.00 95.81 209 TYR A N 1
ATOM 1697 C CA . TYR A 1 209 ? 31.336 -2.500 -50.922 1.00 95.81 209 TYR A CA 1
ATOM 1698 C C . TYR A 1 209 ? 32.111 -3.775 -50.625 1.00 95.81 209 TYR A C 1
ATOM 1700 O O . TYR A 1 209 ? 33.052 -3.769 -49.837 1.00 95.81 209 TYR A O 1
ATOM 1708 N N . GLU A 1 210 ? 31.743 -4.872 -51.273 1.00 95.50 210 GLU A N 1
ATOM 1709 C CA . GLU A 1 210 ? 32.356 -6.170 -51.031 1.00 95.50 210 GLU A CA 1
ATOM 1710 C C . GLU A 1 210 ? 32.330 -7.014 -52.305 1.00 95.50 210 GLU A C 1
ATOM 1712 O O . GLU A 1 210 ? 31.289 -7.150 -52.948 1.00 95.50 210 GLU A O 1
ATOM 1717 N N . ASN A 1 211 ? 33.471 -7.609 -52.647 1.00 93.81 211 ASN A N 1
ATOM 1718 C CA . ASN A 1 211 ? 33.618 -8.577 -53.734 1.00 93.81 211 ASN A CA 1
ATOM 1719 C C . ASN A 1 211 ? 34.314 -9.847 -53.210 1.00 93.81 211 ASN A C 1
ATOM 1721 O O . ASN A 1 211 ? 34.395 -10.058 -52.002 1.00 93.81 211 ASN A O 1
ATOM 1725 N N . GLU A 1 212 ? 34.784 -10.738 -54.080 1.00 92.56 212 GLU A N 1
ATOM 1726 C CA . GLU A 1 212 ? 35.450 -11.981 -53.656 1.00 92.56 212 GLU A CA 1
ATOM 1727 C C . GLU A 1 212 ? 36.857 -11.784 -53.056 1.00 92.56 212 GLU A C 1
ATOM 1729 O O . GLU A 1 212 ? 37.320 -12.647 -52.313 1.00 92.56 212 GLU A O 1
ATOM 1734 N N . TYR A 1 213 ? 37.500 -10.642 -53.304 1.00 94.12 213 TYR A N 1
ATOM 1735 C CA . TYR A 1 213 ? 38.895 -10.366 -52.943 1.00 94.12 213 TYR A CA 1
ATOM 1736 C C . TYR A 1 213 ? 39.037 -9.478 -51.706 1.00 94.12 213 TYR A C 1
ATOM 1738 O O . TYR A 1 213 ? 39.980 -9.632 -50.931 1.00 94.12 213 TYR A O 1
ATOM 1746 N N . PHE A 1 214 ? 38.129 -8.522 -51.521 1.00 95.44 214 PHE A N 1
ATOM 1747 C CA . PHE A 1 214 ? 38.203 -7.539 -50.448 1.00 95.44 214 PHE A CA 1
ATOM 1748 C C . PHE A 1 214 ? 36.835 -6.918 -50.136 1.00 95.44 214 PHE A C 1
ATOM 1750 O O . PHE A 1 214 ? 35.856 -7.074 -50.873 1.00 95.44 214 PHE A O 1
ATOM 1757 N N . SER A 1 215 ? 36.782 -6.175 -49.037 1.00 96.62 215 SER A N 1
ATOM 1758 C CA . SER A 1 215 ? 35.707 -5.237 -48.726 1.00 96.62 215 SER A CA 1
ATOM 1759 C C . SER A 1 215 ? 36.257 -3.833 -48.502 1.00 96.62 215 SER A C 1
ATOM 1761 O O . SER A 1 215 ? 37.380 -3.668 -48.022 1.00 96.62 215 SER A O 1
ATOM 1763 N N . VAL A 1 216 ? 35.461 -2.826 -48.845 1.00 96.75 216 VAL A N 1
ATOM 1764 C CA . VAL A 1 216 ? 35.746 -1.411 -48.613 1.00 96.75 216 VAL A CA 1
ATOM 1765 C C . VAL A 1 216 ? 34.612 -0.799 -47.805 1.00 96.75 216 VAL A C 1
ATOM 1767 O O . VAL A 1 216 ? 33.449 -0.886 -48.199 1.00 96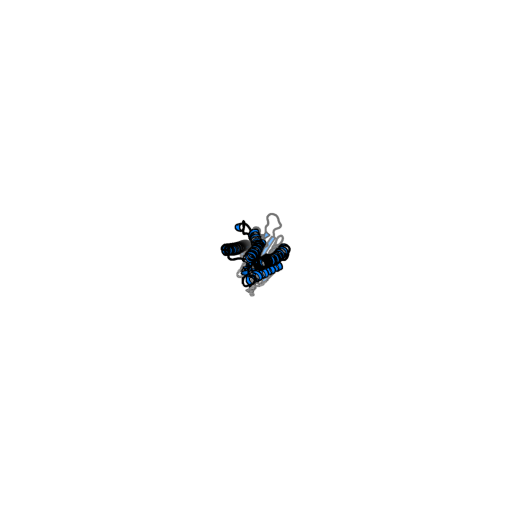.75 216 VAL A O 1
ATOM 1770 N N . ASP A 1 217 ? 34.964 -0.156 -46.697 1.00 97.06 217 ASP A N 1
ATOM 1771 C CA . ASP A 1 217 ? 34.051 0.632 -45.874 1.00 97.06 217 ASP A CA 1
ATOM 1772 C C . ASP A 1 217 ? 34.429 2.110 -45.978 1.00 97.06 217 ASP A C 1
ATOM 1774 O O . ASP A 1 217 ? 35.574 2.481 -45.709 1.00 97.06 217 ASP A O 1
ATOM 1778 N N . VAL A 1 218 ? 33.473 2.955 -46.361 1.00 96.06 218 VAL A N 1
ATOM 1779 C CA . VAL A 1 218 ? 33.646 4.412 -46.441 1.00 96.06 218 VAL A CA 1
ATOM 1780 C C . VAL A 1 218 ? 32.962 5.128 -45.265 1.00 96.06 218 VAL A C 1
ATOM 1782 O O . VAL A 1 218 ? 32.029 4.582 -44.669 1.00 96.06 218 VAL A O 1
ATOM 1785 N N . PRO A 1 219 ? 33.371 6.364 -44.932 1.00 93.38 219 PRO A N 1
ATOM 1786 C CA . PRO A 1 219 ? 32.659 7.194 -43.962 1.00 93.38 219 PRO A CA 1
ATOM 1787 C C . PRO A 1 219 ? 31.184 7.432 -44.336 1.00 93.38 219 PRO A C 1
ATOM 1789 O O . PRO A 1 219 ? 30.820 7.517 -45.511 1.00 93.38 219 PRO A O 1
ATOM 1792 N N . VAL A 1 220 ? 30.316 7.587 -43.330 1.00 92.62 220 VAL A N 1
ATOM 1793 C CA . VAL A 1 220 ? 28.868 7.826 -43.526 1.00 92.62 220 VAL A CA 1
ATOM 1794 C C . VAL A 1 220 ? 28.613 9.154 -44.243 1.00 92.62 220 VAL A C 1
ATOM 1796 O O . VAL A 1 220 ? 27.656 9.291 -45.004 1.00 92.62 220 VAL A O 1
ATOM 1799 N N . GLU A 1 221 ? 29.501 10.122 -44.054 1.00 91.19 221 GLU A N 1
ATOM 1800 C CA . GLU A 1 221 ? 29.489 11.433 -44.694 1.00 91.19 221 GLU A CA 1
ATOM 1801 C C . GLU A 1 221 ? 29.654 11.343 -46.216 1.00 91.19 221 GLU A C 1
ATOM 1803 O O . GLU A 1 221 ? 29.289 12.280 -46.922 1.00 91.19 221 GLU A O 1
ATOM 1808 N N . TRP A 1 222 ? 30.167 10.221 -46.735 1.00 93.75 222 TRP A N 1
ATOM 1809 C CA . TRP A 1 222 ? 30.405 10.039 -48.166 1.00 93.75 222 TRP A CA 1
ATOM 1810 C C . TRP A 1 222 ? 29.171 9.523 -48.908 1.00 93.75 222 TRP A C 1
ATOM 1812 O O . TRP A 1 222 ? 29.179 9.490 -50.139 1.00 93.75 222 TRP A O 1
ATOM 1822 N N . ILE A 1 223 ? 28.100 9.126 -48.204 1.00 93.81 223 ILE A N 1
ATOM 1823 C CA . ILE A 1 223 ? 26.874 8.598 -48.821 1.00 93.81 223 ILE A CA 1
ATOM 1824 C C . ILE A 1 223 ? 26.363 9.555 -49.909 1.00 93.81 223 ILE A C 1
ATOM 1826 O O . ILE A 1 223 ? 25.976 10.688 -49.636 1.00 93.81 223 ILE A O 1
ATOM 1830 N N . GLY A 1 224 ? 26.301 9.055 -51.147 1.00 92.50 224 GLY A N 1
ATOM 1831 C CA . GLY A 1 224 ? 25.839 9.809 -52.318 1.00 92.50 224 GLY A CA 1
ATOM 1832 C C . GLY A 1 224 ? 26.928 10.581 -53.071 1.00 92.50 224 GLY A C 1
ATOM 1833 O O . GLY A 1 224 ? 26.635 11.103 -54.140 1.00 92.50 224 GLY A O 1
ATOM 1834 N N . ALA A 1 225 ? 28.158 10.615 -52.558 1.00 94.56 225 ALA A N 1
ATOM 1835 C CA . ALA A 1 225 ? 29.307 11.284 -53.171 1.00 94.56 225 ALA A CA 1
ATOM 1836 C C . ALA A 1 225 ? 30.454 10.323 -53.522 1.00 94.56 225 ALA A C 1
ATOM 1838 O O . ALA A 1 225 ? 31.461 10.759 -54.072 1.00 94.56 225 ALA A O 1
ATOM 1839 N N . TRP A 1 226 ? 30.328 9.026 -53.217 1.00 95.88 226 TRP A N 1
ATOM 1840 C CA . TRP A 1 226 ? 31.312 8.017 -53.601 1.00 95.88 226 TRP A CA 1
ATOM 1841 C C . TRP A 1 226 ? 30.747 6.990 -54.586 1.00 95.88 226 TRP A C 1
ATOM 1843 O O . TRP A 1 226 ? 29.536 6.771 -54.662 1.00 95.88 226 TRP A O 1
ATOM 1853 N N . SER A 1 227 ? 31.631 6.352 -55.347 1.00 95.75 227 SER A N 1
ATOM 1854 C CA . SER A 1 227 ? 31.283 5.282 -56.281 1.00 95.75 227 SER A CA 1
ATOM 1855 C C . SER A 1 227 ? 32.446 4.319 -56.497 1.00 95.75 227 SER A C 1
ATOM 1857 O O . SER A 1 227 ? 33.597 4.634 -56.187 1.00 95.75 227 SER A O 1
ATOM 1859 N N . VAL A 1 228 ? 32.126 3.144 -57.039 1.00 97.19 228 VAL A N 1
ATOM 1860 C CA . VAL A 1 228 ? 33.094 2.160 -57.521 1.00 97.19 228 VAL A CA 1
ATOM 1861 C C . VAL A 1 228 ? 32.700 1.710 -58.923 1.00 97.19 228 VAL A C 1
ATOM 1863 O O . VAL A 1 228 ? 31.520 1.477 -59.198 1.00 97.19 228 VAL A O 1
ATOM 1866 N N . THR A 1 229 ? 33.681 1.590 -59.809 1.00 96.62 229 THR A N 1
ATOM 1867 C CA . THR A 1 229 ? 33.521 0.986 -61.136 1.00 96.62 229 THR A CA 1
ATOM 1868 C C . THR A 1 229 ? 34.536 -0.126 -61.335 1.00 96.62 229 THR A C 1
ATOM 1870 O O . THR A 1 229 ? 35.662 -0.028 -60.852 1.00 96.62 229 THR A O 1
ATOM 1873 N N . GLU A 1 230 ? 34.139 -1.164 -62.062 1.00 96.88 230 GLU A N 1
ATOM 1874 C CA . GLU A 1 230 ? 34.959 -2.346 -62.328 1.00 96.88 230 GLU A CA 1
ATOM 1875 C C . GLU A 1 230 ? 35.341 -2.390 -63.807 1.00 96.88 230 GLU A C 1
ATOM 1877 O O . GLU A 1 230 ? 34.485 -2.208 -64.678 1.00 96.88 230 GLU A O 1
ATOM 1882 N N . GLU A 1 231 ? 36.613 -2.649 -64.091 1.00 96.44 231 GLU A N 1
ATOM 1883 C CA . GLU A 1 231 ? 37.146 -2.759 -65.447 1.00 96.44 231 GLU A CA 1
ATOM 1884 C C . GLU A 1 231 ? 38.023 -4.011 -65.582 1.00 96.44 231 GLU A C 1
ATOM 1886 O O . GLU A 1 231 ? 38.880 -4.279 -64.740 1.00 96.44 231 GLU A O 1
ATOM 1891 N N . ASP A 1 232 ? 37.809 -4.786 -66.649 1.00 94.88 232 ASP A N 1
ATOM 1892 C CA . ASP A 1 232 ? 38.662 -5.931 -66.979 1.00 94.88 232 ASP A CA 1
ATOM 1893 C C . ASP A 1 232 ? 40.030 -5.441 -67.464 1.00 94.88 232 ASP A C 1
ATOM 1895 O O . ASP A 1 232 ? 40.130 -4.682 -68.428 1.00 94.88 232 ASP A O 1
ATOM 1899 N N . ASN A 1 233 ? 41.084 -5.914 -66.808 1.00 93.81 233 ASN A N 1
ATOM 1900 C CA . ASN A 1 233 ? 42.478 -5.598 -67.115 1.00 93.81 233 ASN A CA 1
ATOM 1901 C C . ASN A 1 233 ? 43.275 -6.869 -67.445 1.00 93.81 233 ASN A C 1
ATOM 1903 O O . ASN A 1 233 ? 44.498 -6.909 -67.317 1.00 93.81 233 ASN A O 1
ATOM 1907 N N . SER A 1 234 ? 42.593 -7.948 -67.833 1.00 94.31 234 SER A N 1
ATOM 1908 C CA . SER A 1 234 ? 43.231 -9.232 -68.116 1.00 94.31 234 SER A CA 1
ATOM 1909 C C . SER A 1 234 ? 44.211 -9.146 -69.298 1.00 94.31 234 SER A C 1
ATOM 1911 O O . SER A 1 234 ? 43.906 -8.593 -70.357 1.00 94.31 234 SER A O 1
ATOM 1913 N N . LEU A 1 235 ? 45.390 -9.766 -69.157 1.00 91.94 235 LEU A N 1
ATOM 1914 C CA . LEU A 1 235 ? 46.422 -9.824 -70.200 1.00 91.94 235 LEU A CA 1
ATOM 1915 C C . LEU A 1 235 ? 46.729 -11.278 -70.570 1.00 91.94 235 LEU A C 1
ATOM 1917 O O . LEU A 1 235 ? 47.440 -12.007 -69.873 1.00 91.94 235 LEU A O 1
ATOM 1921 N N . GLY A 1 236 ? 46.207 -11.711 -71.717 1.00 88.69 236 GLY A N 1
ATOM 1922 C CA . GLY A 1 236 ? 46.385 -13.080 -72.197 1.00 88.69 236 GLY A CA 1
ATOM 1923 C C . GLY A 1 236 ? 45.697 -14.095 -71.282 1.00 88.69 236 GLY A C 1
ATOM 1924 O O . GLY A 1 236 ? 44.484 -14.252 -71.352 1.00 88.69 236 GLY A O 1
ATOM 1925 N N . LYS A 1 237 ? 46.480 -14.820 -70.473 1.00 87.25 237 LYS A N 1
ATOM 1926 C CA . LYS A 1 237 ? 45.973 -15.804 -69.496 1.00 87.25 237 LYS A CA 1
ATOM 1927 C C . LYS A 1 237 ? 45.930 -15.277 -68.059 1.00 87.25 237 LYS A C 1
ATOM 1929 O O . LYS A 1 237 ? 45.415 -15.979 -67.199 1.00 87.25 237 LYS A O 1
ATOM 1934 N N . ILE A 1 238 ? 46.486 -14.094 -67.805 1.00 91.25 238 ILE A N 1
ATOM 1935 C CA . ILE A 1 238 ? 46.509 -13.481 -66.476 1.00 91.25 238 ILE A CA 1
ATOM 1936 C C . ILE A 1 238 ? 45.170 -12.785 -66.273 1.00 91.25 238 ILE A C 1
ATOM 1938 O O . ILE A 1 238 ? 44.866 -11.837 -67.003 1.00 91.25 238 ILE A O 1
ATOM 1942 N N . HIS A 1 239 ? 44.377 -13.262 -65.316 1.00 91.88 239 HIS A N 1
ATOM 1943 C CA . HIS A 1 239 ? 43.128 -12.605 -64.962 1.00 91.88 239 HIS A CA 1
ATOM 1944 C C . HIS A 1 239 ? 43.412 -11.392 -64.076 1.00 91.88 239 HIS A C 1
ATOM 1946 O O . HIS A 1 239 ? 44.161 -11.491 -63.102 1.00 91.88 239 HIS A O 1
ATOM 1952 N N . SER A 1 240 ? 42.832 -10.245 -64.420 1.00 93.69 240 SER A N 1
ATOM 1953 C CA . SER A 1 240 ? 42.951 -9.044 -63.603 1.00 93.69 240 SER A CA 1
ATOM 1954 C C . SER A 1 240 ? 41.722 -8.160 -63.725 1.00 93.69 240 SER A C 1
ATOM 1956 O O . SER A 1 240 ? 41.168 -8.009 -64.811 1.00 93.69 240 SER A O 1
ATOM 1958 N N . THR A 1 241 ? 41.333 -7.552 -62.608 1.00 96.06 241 THR A N 1
ATOM 1959 C CA . THR A 1 241 ? 40.262 -6.553 -62.548 1.00 96.06 241 THR A CA 1
ATOM 1960 C C . THR A 1 241 ? 40.780 -5.303 -61.847 1.00 96.06 241 THR A C 1
ATOM 1962 O O . THR A 1 241 ? 41.487 -5.399 -60.837 1.00 96.06 241 THR A O 1
ATOM 1965 N N . ILE A 1 242 ? 40.428 -4.135 -62.380 1.00 97.06 242 ILE A N 1
ATOM 1966 C CA . ILE A 1 242 ? 40.661 -2.832 -61.758 1.00 97.06 242 ILE A CA 1
ATOM 1967 C C . ILE A 1 242 ? 39.354 -2.357 -61.131 1.00 97.06 242 ILE A C 1
ATOM 1969 O O . ILE A 1 242 ? 38.321 -2.301 -61.794 1.00 97.06 242 ILE A O 1
ATOM 1973 N N . TYR A 1 243 ? 39.414 -1.973 -59.860 1.00 97.50 243 TYR A N 1
ATOM 1974 C CA . TYR A 1 243 ? 38.324 -1.320 -59.146 1.00 97.50 243 TYR A CA 1
ATOM 1975 C C . TYR A 1 243 ? 38.681 0.147 -58.935 1.00 97.50 243 TYR A C 1
ATOM 1977 O O . TYR A 1 243 ? 39.584 0.466 -58.158 1.00 97.50 243 TYR A O 1
ATOM 1985 N N . THR A 1 244 ? 37.982 1.047 -59.617 1.00 97.00 244 THR A N 1
ATOM 1986 C CA . THR A 1 244 ? 38.174 2.492 -59.479 1.00 97.00 244 THR A CA 1
ATOM 1987 C C . THR A 1 244 ? 37.176 3.041 -58.478 1.00 97.00 244 THR A C 1
ATOM 1989 O O . THR A 1 244 ? 35.982 3.112 -58.752 1.00 97.00 244 THR A O 1
ATOM 1992 N N . PHE A 1 245 ? 37.680 3.448 -57.322 1.00 97.25 245 PHE A N 1
ATOM 1993 C CA . PHE A 1 245 ? 36.946 4.150 -56.286 1.00 97.25 245 PHE A CA 1
ATOM 1994 C C . PHE A 1 245 ? 37.097 5.659 -56.458 1.00 97.25 245 PHE A C 1
ATOM 1996 O O . PHE A 1 245 ? 38.199 6.166 -56.679 1.00 97.25 245 PHE A O 1
ATOM 2003 N N . SER A 1 246 ? 35.994 6.387 -56.326 1.00 95.19 246 SER A N 1
ATOM 2004 C CA . SER A 1 246 ? 35.966 7.848 -56.390 1.00 95.19 246 SER A CA 1
ATOM 2005 C C . SER A 1 246 ? 35.113 8.400 -55.260 1.00 95.19 246 SER A C 1
ATOM 2007 O O . SER A 1 246 ? 34.065 7.835 -54.961 1.00 95.19 246 SER A O 1
ATOM 2009 N N . TYR A 1 247 ? 35.568 9.490 -54.648 1.00 95.00 247 TYR A N 1
ATOM 2010 C CA . TYR A 1 247 ? 34.826 10.356 -53.740 1.00 95.00 247 TYR A CA 1
ATOM 2011 C C . TYR A 1 247 ? 34.890 11.786 -54.291 1.00 95.00 247 TYR A C 1
ATOM 2013 O O . TYR A 1 247 ? 35.974 12.365 -54.382 1.00 95.00 247 TYR A O 1
ATOM 2021 N N . ASP A 1 248 ? 33.742 12.331 -54.691 1.00 91.56 248 ASP A N 1
ATOM 2022 C CA . ASP A 1 248 ? 33.604 13.634 -55.353 1.00 91.56 248 ASP A CA 1
ATOM 2023 C C . ASP A 1 248 ? 32.490 14.469 -54.686 1.00 91.56 248 ASP A C 1
ATOM 2025 O O . ASP A 1 248 ? 31.337 14.466 -55.130 1.00 91.56 248 ASP A O 1
ATOM 2029 N N . PRO A 1 249 ? 32.784 15.127 -53.549 1.00 88.75 249 PRO A N 1
ATOM 2030 C CA . PRO A 1 249 ? 31.826 15.976 -52.845 1.00 88.75 249 PRO A CA 1
ATOM 2031 C C . PRO A 1 249 ? 31.660 17.348 -53.526 1.00 88.75 249 PRO A C 1
ATOM 2033 O O . PRO A 1 249 ? 32.627 17.964 -53.958 1.00 88.75 249 PRO A O 1
ATOM 2036 N N . GLU A 1 250 ? 30.441 17.905 -53.532 1.00 84.31 250 GLU A N 1
ATOM 2037 C CA . GLU A 1 250 ? 30.136 19.168 -54.242 1.00 84.31 250 GLU A CA 1
ATOM 2038 C C . GLU A 1 250 ? 30.939 20.402 -53.776 1.00 84.31 250 GLU A C 1
ATOM 2040 O O . GLU A 1 250 ? 31.084 21.356 -54.538 1.00 84.31 250 GLU A O 1
ATOM 2045 N N . ASN A 1 251 ? 31.416 20.436 -52.525 1.00 80.81 251 ASN A N 1
ATOM 2046 C CA . ASN A 1 251 ? 32.052 21.620 -51.925 1.00 80.81 251 ASN A CA 1
ATOM 2047 C C . ASN A 1 251 ? 33.312 21.291 -51.097 1.00 80.81 251 ASN A C 1
ATOM 2049 O O . ASN A 1 251 ? 33.630 22.028 -50.163 1.00 80.81 251 ASN A O 1
ATOM 2053 N N . ASP A 1 252 ? 34.017 20.200 -51.406 1.00 81.50 252 ASP A N 1
ATOM 2054 C CA . ASP A 1 252 ? 35.244 19.798 -50.697 1.00 81.50 252 ASP A CA 1
ATOM 2055 C C . ASP A 1 252 ? 36.257 19.123 -51.645 1.00 81.50 252 ASP A C 1
ATOM 2057 O O . ASP A 1 252 ? 35.978 18.911 -52.825 1.00 81.50 252 ASP A O 1
ATOM 2061 N N . TYR A 1 253 ? 37.456 18.815 -51.153 1.00 80.38 253 TYR A N 1
ATOM 2062 C CA . TYR A 1 253 ? 38.476 18.095 -51.909 1.00 80.38 253 TYR A CA 1
ATOM 2063 C C . TYR A 1 253 ? 38.100 16.617 -52.062 1.00 80.38 253 TYR A C 1
ATOM 2065 O O . TYR A 1 253 ? 38.051 15.868 -51.088 1.00 80.38 253 TYR A O 1
ATOM 2073 N N . GLY A 1 254 ? 37.872 16.196 -53.306 1.00 86.19 254 GLY A N 1
ATOM 2074 C CA . GLY A 1 254 ? 37.687 14.794 -53.663 1.00 86.19 254 GLY A CA 1
ATOM 2075 C C . GLY A 1 254 ? 38.989 13.986 -53.704 1.00 86.19 254 GLY A C 1
ATOM 2076 O O . GLY A 1 254 ? 40.110 14.513 -53.673 1.00 86.19 254 GLY A O 1
ATOM 2077 N N . GLY A 1 255 ? 38.832 12.676 -53.823 1.00 91.50 255 GLY A N 1
ATOM 2078 C CA . GLY A 1 255 ? 39.926 11.716 -53.892 1.00 91.50 255 GLY A CA 1
ATOM 2079 C C . GLY A 1 255 ? 39.488 10.436 -54.587 1.00 91.50 255 GLY A C 1
ATOM 2080 O O . GLY A 1 255 ? 38.300 10.142 -54.704 1.00 91.50 255 GLY A O 1
ATOM 2081 N N . GLY A 1 256 ? 40.445 9.671 -55.092 1.00 94.31 256 GLY A N 1
ATOM 2082 C CA . GLY A 1 256 ? 40.150 8.405 -55.748 1.00 94.31 256 GLY A CA 1
ATOM 2083 C C . GLY A 1 256 ? 41.263 7.401 -55.549 1.00 94.31 256 GLY A C 1
ATOM 2084 O O . GLY A 1 256 ? 42.402 7.766 -55.261 1.00 94.31 256 GLY A O 1
ATOM 2085 N N . ALA A 1 257 ? 40.927 6.132 -55.708 1.00 95.81 257 ALA A N 1
ATOM 2086 C CA . ALA A 1 257 ? 41.898 5.060 -55.719 1.00 95.81 257 ALA A CA 1
ATOM 2087 C C . ALA A 1 257 ? 41.560 4.053 -56.809 1.00 95.81 257 ALA A C 1
ATOM 2089 O O . ALA A 1 257 ? 40.399 3.817 -57.121 1.00 95.81 257 ALA A O 1
ATOM 2090 N N . MET A 1 258 ? 42.587 3.446 -57.382 1.00 96.06 258 MET A N 1
ATOM 2091 C CA . MET A 1 258 ? 42.438 2.286 -58.252 1.00 96.06 258 MET A CA 1
ATOM 2092 C C . MET A 1 258 ? 43.051 1.094 -57.539 1.00 96.06 258 MET A C 1
ATOM 2094 O O . MET A 1 258 ? 44.215 1.160 -57.143 1.00 96.06 258 MET A O 1
ATOM 2098 N N . ILE A 1 259 ? 42.261 0.040 -57.355 1.00 97.00 259 ILE A N 1
ATOM 2099 C CA . ILE A 1 259 ? 42.694 -1.237 -56.795 1.00 97.00 259 ILE A CA 1
ATOM 2100 C C . ILE A 1 259 ? 42.861 -2.227 -57.941 1.00 97.00 259 ILE A C 1
ATOM 2102 O O . ILE A 1 259 ? 41.911 -2.489 -58.672 1.00 97.00 259 ILE A O 1
ATOM 2106 N N . TYR A 1 260 ? 44.053 -2.785 -58.078 1.00 96.12 260 TYR A N 1
ATOM 2107 C CA . TYR A 1 260 ? 44.398 -3.779 -59.083 1.00 96.12 260 TYR A CA 1
ATOM 2108 C C . TYR A 1 260 ? 44.440 -5.138 -58.402 1.00 96.12 260 TYR A C 1
ATOM 2110 O O . TYR A 1 260 ? 45.241 -5.343 -57.492 1.00 96.12 260 TYR A O 1
ATOM 2118 N N . VAL A 1 261 ? 43.589 -6.059 -58.840 1.00 96.19 261 VAL A N 1
ATOM 2119 C CA . VAL A 1 261 ? 43.609 -7.454 -58.395 1.00 96.19 261 VAL A CA 1
ATOM 2120 C C . VAL A 1 261 ? 44.193 -8.290 -59.525 1.00 96.19 261 VAL A C 1
ATOM 2122 O O . VAL A 1 261 ? 43.667 -8.255 -60.640 1.00 96.19 261 VAL A O 1
ATOM 2125 N N . LEU A 1 262 ? 45.298 -8.991 -59.274 1.00 94.31 262 LEU A N 1
ATOM 2126 C CA . LEU A 1 262 ? 45.997 -9.805 -60.271 1.00 94.31 262 LEU A CA 1
ATOM 2127 C C . LEU A 1 262 ? 46.073 -11.257 -59.805 1.00 94.31 262 LEU A C 1
ATOM 2129 O O . LEU A 1 262 ? 46.564 -11.528 -58.714 1.00 94.31 262 LEU A O 1
ATOM 2133 N N . ASP A 1 263 ? 45.647 -12.190 -60.656 1.00 93.38 263 ASP A N 1
ATOM 2134 C CA . ASP A 1 263 ? 45.918 -13.616 -60.462 1.00 93.38 263 ASP A CA 1
ATOM 2135 C C . ASP A 1 263 ? 47.394 -13.898 -60.762 1.00 93.38 263 ASP A C 1
ATOM 2137 O O . ASP A 1 263 ? 47.810 -13.916 -61.924 1.00 93.38 263 ASP A O 1
ATOM 2141 N N . MET A 1 264 ? 48.184 -14.114 -59.713 1.00 90.38 264 MET A N 1
ATOM 2142 C CA . MET A 1 264 ? 49.612 -14.431 -59.806 1.00 90.38 264 MET A CA 1
ATOM 2143 C C . MET A 1 264 ? 49.901 -15.904 -59.494 1.00 90.38 264 MET A C 1
ATOM 2145 O O . MET A 1 264 ? 51.045 -16.283 -59.228 1.00 90.38 264 MET A O 1
ATOM 2149 N N . SER A 1 265 ? 48.882 -16.768 -59.560 1.00 89.06 265 SER A N 1
ATOM 2150 C CA . SER A 1 265 ? 49.021 -18.199 -59.271 1.00 89.06 265 SER A CA 1
ATOM 2151 C C . SER A 1 265 ? 49.939 -18.937 -60.257 1.00 89.06 265 SER A C 1
ATOM 2153 O O . SER A 1 265 ? 50.584 -19.927 -59.890 1.00 89.06 265 SER A O 1
ATOM 2155 N N . ASP A 1 266 ? 50.055 -18.457 -61.501 1.00 88.69 266 ASP A N 1
ATOM 2156 C CA . ASP A 1 266 ? 50.940 -19.043 -62.508 1.00 88.69 266 ASP A CA 1
ATOM 2157 C C . ASP A 1 266 ? 52.383 -18.534 -62.359 1.00 88.69 266 ASP A C 1
ATOM 2159 O O . ASP A 1 266 ? 52.821 -17.559 -62.978 1.00 88.69 266 ASP A O 1
ATOM 2163 N N . THR A 1 267 ? 53.157 -19.263 -61.555 1.00 84.56 267 THR A N 1
ATOM 2164 C CA . THR A 1 267 ? 54.590 -19.006 -61.317 1.00 84.56 267 THR A CA 1
ATOM 2165 C C . THR A 1 267 ? 55.487 -19.205 -62.547 1.00 84.56 267 THR A C 1
ATOM 2167 O O . THR A 1 267 ? 56.677 -18.888 -62.491 1.00 84.56 267 THR A O 1
ATOM 2170 N N . SER A 1 268 ? 54.960 -19.727 -63.663 1.00 89.44 268 SER A N 1
ATOM 2171 C CA . SER A 1 268 ? 55.718 -19.847 -64.916 1.00 89.44 268 SER A CA 1
ATOM 2172 C C . SER A 1 268 ? 55.796 -18.533 -65.699 1.00 89.44 268 SER A C 1
ATOM 2174 O O . SER A 1 268 ? 56.655 -18.383 -66.573 1.00 89.44 268 SER A O 1
ATOM 2176 N N . ILE A 1 269 ? 54.932 -17.567 -65.373 1.00 87.25 269 ILE A N 1
ATOM 2177 C CA . ILE A 1 269 ? 54.905 -16.244 -65.992 1.00 87.25 269 ILE A CA 1
ATOM 2178 C C . ILE A 1 269 ? 55.984 -15.355 -65.345 1.00 87.25 269 ILE A C 1
ATOM 2180 O O . ILE A 1 269 ? 56.023 -15.219 -64.121 1.00 87.25 269 ILE A O 1
ATOM 2184 N N . PRO A 1 270 ? 56.873 -14.719 -66.132 1.00 90.19 270 PRO A N 1
ATOM 2185 C CA . PRO A 1 270 ? 57.883 -13.816 -65.587 1.00 90.19 270 PRO A CA 1
ATOM 2186 C C . PRO A 1 270 ? 57.263 -12.617 -64.854 1.00 90.19 270 PRO A C 1
ATOM 2188 O O . PRO A 1 270 ? 56.381 -11.952 -65.391 1.00 90.19 270 PRO A O 1
ATOM 2191 N N . LEU A 1 271 ? 57.804 -12.259 -63.683 1.00 87.12 271 LEU A N 1
ATOM 2192 C CA . LEU A 1 271 ? 57.387 -11.076 -62.908 1.00 87.12 271 LEU A CA 1
ATOM 2193 C C . LEU A 1 271 ? 57.267 -9.772 -63.726 1.00 87.12 271 LEU A C 1
ATOM 2195 O O . LEU A 1 271 ? 56.305 -9.042 -63.502 1.00 87.12 271 LEU A O 1
ATOM 2199 N N . PRO A 1 272 ? 58.152 -9.466 -64.703 1.00 90.31 272 PRO A N 1
ATOM 2200 C CA . PRO A 1 272 ? 57.988 -8.277 -65.543 1.00 90.31 272 PRO A CA 1
ATOM 2201 C C . PRO A 1 272 ? 56.680 -8.243 -66.345 1.00 90.31 272 PRO A C 1
ATOM 2203 O O . PRO A 1 272 ? 56.212 -7.162 -66.691 1.00 90.31 272 PRO A O 1
ATOM 2206 N N . THR A 1 273 ? 56.091 -9.403 -66.651 1.00 89.62 273 THR A N 1
ATOM 2207 C CA . THR A 1 273 ? 54.791 -9.488 -67.326 1.00 89.62 273 THR A CA 1
ATOM 2208 C C . THR A 1 273 ? 53.676 -9.011 -66.396 1.00 89.62 273 THR A C 1
ATOM 2210 O O . THR A 1 273 ? 52.909 -8.144 -66.801 1.00 89.62 273 THR A O 1
ATOM 2213 N N . TYR A 1 274 ? 53.645 -9.469 -65.141 1.00 89.69 274 TYR A N 1
ATOM 2214 C CA . TYR A 1 274 ? 52.704 -8.973 -64.128 1.00 89.69 274 TYR A CA 1
ATOM 2215 C C . TYR A 1 274 ? 52.921 -7.485 -63.816 1.00 89.69 274 TYR A C 1
ATOM 2217 O O . TYR A 1 274 ? 51.975 -6.705 -63.819 1.00 89.69 274 TYR A O 1
ATOM 2225 N N . ALA A 1 275 ? 54.178 -7.059 -63.656 1.00 88.50 275 ALA A N 1
ATOM 2226 C CA . ALA A 1 275 ? 54.522 -5.664 -63.373 1.00 88.50 275 ALA A CA 1
ATOM 2227 C C . ALA A 1 275 ? 54.109 -4.690 -64.493 1.00 88.50 275 ALA A C 1
ATOM 2229 O O . ALA A 1 275 ? 53.927 -3.508 -64.235 1.00 88.50 275 ALA A O 1
ATOM 2230 N N . SER A 1 276 ? 53.951 -5.166 -65.735 1.00 90.25 276 SER A N 1
ATOM 2231 C CA . SER A 1 276 ? 53.469 -4.333 -66.847 1.00 90.25 276 SER A CA 1
ATOM 2232 C C . SER A 1 276 ? 51.965 -4.036 -66.803 1.00 90.25 276 SER A C 1
ATOM 2234 O O . SER A 1 276 ? 51.507 -3.155 -67.527 1.00 90.25 276 SER A O 1
ATOM 2236 N N . MET A 1 277 ? 51.208 -4.764 -65.974 1.00 92.19 277 MET A N 1
ATOM 2237 C CA . MET A 1 277 ? 49.751 -4.637 -65.840 1.00 92.19 277 MET A CA 1
ATOM 2238 C C . MET A 1 277 ? 49.324 -3.656 -64.739 1.00 92.19 277 MET A C 1
ATOM 2240 O O . MET A 1 277 ? 48.136 -3.360 -64.626 1.00 92.19 277 MET A O 1
ATOM 2244 N N . ILE A 1 278 ? 50.274 -3.161 -63.938 1.00 91.75 278 ILE A N 1
ATOM 2245 C CA . ILE A 1 278 ? 50.053 -2.176 -62.874 1.00 91.75 278 ILE A CA 1
ATOM 2246 C C . ILE A 1 278 ? 50.939 -0.939 -63.101 1.00 91.75 278 ILE A C 1
ATOM 2248 O O . ILE A 1 278 ? 51.996 -1.045 -63.730 1.00 91.75 278 ILE A O 1
ATOM 2252 N N . PRO A 1 279 ? 50.539 0.254 -62.626 1.00 89.56 279 PRO A N 1
ATOM 2253 C CA . PRO A 1 279 ? 51.361 1.456 -62.731 1.00 89.56 279 PRO A CA 1
ATOM 2254 C C . PRO A 1 279 ? 52.707 1.314 -62.011 1.00 89.56 279 PRO A C 1
ATOM 2256 O O . PRO A 1 279 ? 52.825 0.602 -61.021 1.00 89.56 279 PRO A O 1
ATOM 2259 N N . SER A 1 280 ? 53.721 2.058 -62.463 1.00 84.19 280 SER A N 1
ATOM 2260 C CA . SER A 1 280 ? 55.064 2.016 -61.863 1.00 84.19 280 SER A CA 1
ATOM 2261 C C . SER A 1 280 ? 55.125 2.525 -60.418 1.00 84.19 280 SER A C 1
ATOM 2263 O O . SER A 1 280 ? 56.052 2.178 -59.692 1.00 84.19 280 SER A O 1
ATOM 2265 N N . GLU A 1 281 ? 54.169 3.364 -60.012 1.00 83.88 281 GLU A N 1
ATOM 2266 C CA . GLU A 1 281 ? 54.041 3.917 -58.660 1.00 83.88 281 GLU A CA 1
ATOM 2267 C C . GLU A 1 281 ? 52.770 3.359 -58.003 1.00 83.88 281 GLU A C 1
ATOM 2269 O O . GLU A 1 281 ? 51.748 4.038 -57.924 1.00 83.88 281 GLU A O 1
ATOM 2274 N N . CYS A 1 282 ? 52.819 2.093 -57.577 1.00 88.06 282 CYS A N 1
ATOM 2275 C CA . CYS A 1 282 ? 51.733 1.416 -56.865 1.00 88.06 282 CYS A CA 1
ATOM 2276 C C . CYS A 1 282 ? 52.196 0.851 -55.514 1.00 88.06 282 CYS A C 1
ATOM 2278 O O . CYS A 1 282 ? 53.344 0.432 -55.361 1.00 88.06 282 CYS A O 1
ATOM 2280 N N . GLU A 1 283 ? 51.288 0.811 -54.542 1.00 92.31 283 GLU A N 1
ATOM 2281 C CA . GLU A 1 283 ? 51.499 0.207 -53.224 1.00 92.31 283 GLU A CA 1
ATOM 2282 C C . GLU A 1 283 ? 50.843 -1.178 -53.187 1.00 92.31 283 GLU A C 1
ATOM 2284 O O . GLU A 1 283 ? 49.675 -1.322 -53.542 1.00 92.31 283 GLU A O 1
ATOM 2289 N N . GLU A 1 284 ? 51.576 -2.202 -52.754 1.00 91.88 284 GLU A N 1
ATOM 2290 C CA . GLU A 1 284 ? 51.004 -3.524 -52.492 1.00 91.88 284 GLU A CA 1
ATOM 2291 C C . GLU A 1 284 ? 50.212 -3.490 -51.178 1.00 91.88 284 GLU A C 1
ATOM 2293 O O . GLU A 1 284 ? 50.743 -3.123 -50.130 1.00 91.88 284 GLU A O 1
ATOM 2298 N N . ILE A 1 285 ? 48.935 -3.868 -51.236 1.00 92.44 285 ILE A N 1
ATOM 2299 C CA . ILE A 1 285 ? 48.071 -4.004 -50.056 1.00 92.44 285 ILE A CA 1
ATOM 2300 C C . ILE A 1 285 ? 48.297 -5.377 -49.411 1.00 92.44 285 ILE A C 1
ATOM 2302 O O . ILE A 1 285 ? 48.297 -5.497 -48.186 1.00 92.44 285 ILE A O 1
ATOM 2306 N N . GLY A 1 286 ? 48.493 -6.406 -50.239 1.00 92.06 286 GLY A N 1
ATOM 2307 C CA . GLY A 1 286 ? 48.816 -7.768 -49.827 1.00 92.06 286 GLY A CA 1
ATOM 2308 C C . GLY A 1 286 ? 48.168 -8.820 -50.724 1.00 92.06 286 GLY A C 1
ATOM 2309 O O . GLY A 1 286 ? 47.645 -8.516 -51.795 1.00 92.06 286 GLY A O 1
ATOM 2310 N N . VAL A 1 287 ? 48.172 -10.064 -50.248 1.00 90.50 287 VAL A N 1
ATOM 2311 C CA . VAL A 1 287 ? 47.603 -11.224 -50.945 1.00 90.50 287 VAL A CA 1
ATOM 2312 C C . VAL A 1 287 ? 46.321 -11.663 -50.245 1.00 90.50 287 VAL A C 1
ATOM 2314 O O . VAL A 1 287 ? 46.246 -11.669 -49.014 1.00 90.50 287 VAL A O 1
ATOM 2317 N N . THR A 1 288 ? 45.318 -12.055 -51.027 1.00 88.56 288 THR A N 1
ATOM 2318 C CA . THR A 1 288 ? 44.096 -12.696 -50.512 1.00 88.56 288 THR A CA 1
ATOM 2319 C C . THR A 1 288 ? 44.408 -13.946 -49.678 1.00 88.56 288 THR A C 1
ATOM 2321 O O . THR A 1 288 ? 45.383 -14.658 -49.926 1.00 88.56 288 THR A O 1
ATOM 2324 N N . SER A 1 289 ? 43.578 -14.268 -48.687 1.00 81.44 289 SER A N 1
ATOM 2325 C CA . SER A 1 289 ? 43.795 -15.366 -47.732 1.00 81.44 289 SER A CA 1
ATOM 2326 C C . SER A 1 289 ? 43.818 -16.749 -48.379 1.00 81.44 289 SER A C 1
ATOM 2328 O O . SER A 1 289 ? 44.403 -17.685 -47.830 1.00 81.44 289 SER A O 1
ATOM 2330 N N . PHE A 1 290 ? 43.211 -16.882 -49.558 1.00 82.75 290 PHE A N 1
ATOM 2331 C CA . PHE A 1 290 ? 43.249 -18.094 -50.365 1.00 82.75 290 PHE A CA 1
ATOM 2332 C C . PHE A 1 290 ? 44.494 -18.187 -51.266 1.00 82.75 290 PHE A C 1
ATOM 2334 O O . PHE A 1 290 ? 44.713 -19.238 -51.861 1.00 82.75 290 PHE A O 1
ATOM 2341 N N . GLY A 1 291 ? 45.356 -17.161 -51.280 1.00 74.56 291 GLY A N 1
ATOM 2342 C CA . GLY A 1 291 ? 46.772 -17.260 -51.653 1.00 74.56 291 GLY A CA 1
ATOM 2343 C C . GLY A 1 291 ? 47.105 -17.159 -53.141 1.00 74.56 291 GLY A C 1
ATOM 2344 O O . GLY A 1 291 ? 48.177 -17.617 -53.531 1.00 74.56 291 GLY A O 1
ATOM 2345 N N . TYR A 1 292 ? 46.214 -16.603 -53.966 1.00 83.00 292 TYR A N 1
ATOM 2346 C CA . TYR A 1 292 ? 46.385 -16.592 -55.430 1.00 83.00 292 TYR A CA 1
ATOM 2347 C C . TYR A 1 292 ? 46.290 -15.209 -56.082 1.00 83.00 292 TYR A C 1
ATOM 2349 O O . TYR A 1 292 ? 46.738 -15.053 -57.216 1.00 83.00 292 TYR A O 1
ATOM 2357 N N . TYR A 1 293 ? 45.724 -14.226 -55.375 1.00 90.88 293 TYR A N 1
ATOM 2358 C CA . TYR A 1 293 ? 45.517 -12.884 -55.910 1.00 90.88 293 TYR A CA 1
ATOM 2359 C C . TYR A 1 293 ? 46.256 -11.843 -55.088 1.00 90.88 293 TYR A C 1
ATOM 2361 O O . TYR A 1 293 ? 45.950 -11.666 -53.902 1.00 90.88 293 TYR A O 1
ATOM 2369 N N . ASP A 1 294 ? 47.175 -11.153 -55.750 1.00 93.12 294 ASP A N 1
ATOM 2370 C CA . ASP A 1 294 ? 47.908 -10.010 -55.229 1.00 93.12 294 ASP A CA 1
ATOM 2371 C C . ASP A 1 294 ? 47.108 -8.736 -55.514 1.00 93.12 294 ASP A C 1
ATOM 2373 O O . ASP A 1 294 ? 46.569 -8.539 -56.612 1.00 93.12 294 ASP A O 1
ATOM 2377 N N . VAL A 1 295 ? 47.000 -7.880 -54.501 1.00 95.12 295 VAL A N 1
ATOM 2378 C CA . VAL A 1 295 ? 46.180 -6.672 -54.532 1.00 95.12 295 VAL A CA 1
ATOM 2379 C C . VAL A 1 295 ? 47.069 -5.448 -54.371 1.00 95.12 295 VAL A C 1
ATOM 2381 O O . VAL A 1 295 ? 47.752 -5.282 -53.359 1.00 95.12 295 VAL A O 1
ATOM 2384 N N . PHE A 1 296 ? 47.018 -4.557 -55.355 1.00 94.94 296 PHE A N 1
ATOM 2385 C CA . PHE A 1 296 ? 47.784 -3.313 -55.392 1.00 94.94 296 PHE A CA 1
ATOM 2386 C C . PHE A 1 296 ? 46.844 -2.114 -55.420 1.00 94.94 296 PHE A C 1
ATOM 2388 O O . PHE A 1 296 ? 45.726 -2.212 -55.923 1.00 94.94 296 PHE A O 1
ATOM 2395 N N . LYS A 1 297 ? 47.295 -0.960 -54.934 1.00 95.38 297 LYS A N 1
ATOM 2396 C CA . LYS A 1 297 ? 46.560 0.303 -55.032 1.00 95.38 297 LYS A CA 1
ATOM 2397 C C . LYS A 1 297 ? 47.404 1.432 -55.596 1.00 95.38 297 LYS A C 1
ATOM 2399 O O . LYS A 1 297 ? 48.619 1.494 -55.412 1.00 95.38 297 LYS A O 1
ATOM 2404 N N . THR A 1 298 ? 46.711 2.379 -56.206 1.00 94.94 298 THR A N 1
ATOM 2405 C CA . THR A 1 298 ? 47.209 3.726 -56.492 1.00 94.94 298 THR A CA 1
ATOM 2406 C C . THR A 1 298 ? 46.176 4.740 -56.037 1.00 94.94 298 THR A C 1
ATOM 2408 O O . THR A 1 298 ? 44.984 4.485 -56.197 1.00 94.94 298 THR A O 1
ATOM 2411 N N . GLU A 1 299 ? 46.609 5.895 -55.543 1.00 93.25 299 GLU A N 1
ATOM 2412 C CA . GLU A 1 299 ? 45.716 6.965 -55.090 1.00 93.25 299 GLU A CA 1
ATOM 2413 C C . GLU A 1 299 ? 45.859 8.235 -55.936 1.00 93.25 299 GLU A C 1
ATOM 2415 O O . GLU A 1 299 ? 46.911 8.504 -56.515 1.00 93.25 299 GLU A O 1
ATOM 2420 N N . ALA A 1 300 ? 44.790 9.025 -56.002 1.00 87.38 300 ALA A N 1
ATOM 2421 C CA . ALA A 1 300 ? 44.718 10.292 -56.717 1.00 87.38 300 ALA A CA 1
ATOM 2422 C C . ALA A 1 300 ? 44.009 11.368 -55.877 1.00 87.38 300 ALA A C 1
ATOM 2424 O O . ALA A 1 300 ? 43.160 11.071 -55.032 1.00 87.38 300 ALA A O 1
ATOM 2425 N N . GLY A 1 301 ? 44.333 12.638 -56.140 1.00 85.50 301 GLY A N 1
ATOM 2426 C CA . GLY A 1 301 ? 43.760 13.775 -55.412 1.00 85.50 301 GLY A CA 1
ATOM 2427 C C . GLY A 1 301 ? 44.203 13.797 -53.947 1.00 85.50 301 GLY A C 1
ATOM 2428 O O . GLY A 1 301 ? 45.392 13.664 -53.665 1.00 85.50 301 GLY A O 1
ATOM 2429 N N . ALA A 1 302 ? 43.251 13.962 -53.024 1.00 84.56 302 ALA A N 1
ATOM 2430 C CA . ALA A 1 302 ? 43.508 13.898 -51.581 1.00 84.56 302 ALA A CA 1
ATOM 2431 C C . ALA A 1 302 ? 43.729 12.463 -51.044 1.00 84.56 302 ALA A C 1
ATOM 2433 O O . ALA A 1 302 ? 44.028 12.299 -49.863 1.00 84.56 302 ALA A O 1
ATOM 2434 N N . GLY A 1 303 ? 43.613 11.442 -51.904 1.00 88.06 303 GLY A N 1
ATOM 2435 C CA . GLY A 1 303 ? 43.602 10.027 -51.525 1.00 88.06 303 GLY A CA 1
ATOM 2436 C C . GLY A 1 303 ? 42.194 9.520 -51.206 1.00 88.06 303 GLY A C 1
ATOM 2437 O O . GLY A 1 303 ? 41.283 10.307 -50.954 1.00 88.06 303 GLY A O 1
ATOM 2438 N N . PHE A 1 304 ? 41.995 8.202 -51.239 1.00 94.12 304 PHE A N 1
ATOM 2439 C CA . PHE A 1 304 ? 40.717 7.558 -50.902 1.00 94.12 304 PHE A CA 1
ATOM 2440 C C . PHE A 1 304 ? 40.792 6.831 -49.549 1.00 94.12 304 PHE A C 1
ATOM 2442 O O . PHE A 1 304 ? 39.815 6.813 -48.809 1.00 94.12 304 PHE A O 1
ATOM 2449 N N . PHE A 1 305 ? 41.963 6.300 -49.189 1.00 93.62 305 PHE A N 1
ATOM 2450 C CA . PHE A 1 305 ? 42.249 5.516 -47.983 1.00 93.62 305 PHE A CA 1
ATOM 2451 C C . PHE A 1 305 ? 43.166 6.260 -46.988 1.00 93.62 305 PHE A C 1
ATOM 2453 O O . PHE A 1 305 ? 43.995 5.647 -46.312 1.00 93.62 305 PHE A O 1
ATOM 2460 N N . PHE A 1 306 ? 43.063 7.590 -46.918 1.00 88.88 306 PHE A N 1
ATOM 2461 C CA . PHE A 1 306 ? 43.808 8.416 -45.958 1.00 88.88 306 PHE A CA 1
ATOM 2462 C C . PHE A 1 306 ? 43.230 8.307 -44.531 1.00 88.88 306 PHE A C 1
ATOM 2464 O O . PHE A 1 306 ? 42.194 7.684 -44.313 1.00 88.88 306 PHE A O 1
ATOM 2471 N N . ASP A 1 307 ? 43.884 8.918 -43.536 1.00 84.69 307 ASP A N 1
ATOM 2472 C CA . ASP A 1 307 ? 43.391 8.920 -42.149 1.00 84.69 307 ASP A CA 1
ATOM 2473 C C . ASP A 1 307 ? 42.036 9.646 -42.032 1.00 84.69 307 ASP A C 1
ATOM 2475 O O . ASP A 1 307 ? 41.936 10.846 -42.289 1.00 84.69 307 ASP A O 1
ATOM 2479 N N . GLY A 1 308 ? 40.985 8.906 -41.673 1.00 83.81 308 GLY A N 1
ATOM 2480 C CA . GLY A 1 308 ? 39.593 9.374 -41.714 1.00 83.81 308 GLY A CA 1
ATOM 2481 C C . GLY A 1 308 ? 38.873 9.172 -43.059 1.00 83.81 308 GLY A C 1
ATOM 2482 O O . GLY A 1 308 ? 37.710 9.555 -43.173 1.00 83.81 308 GLY A O 1
ATOM 2483 N N . GLY A 1 309 ? 39.538 8.576 -44.054 1.00 90.38 309 GLY A N 1
ATOM 2484 C CA . GLY A 1 309 ? 38.971 8.149 -45.335 1.00 90.38 309 GLY A CA 1
ATOM 2485 C C . GLY A 1 309 ? 38.431 6.714 -45.306 1.00 90.38 309 GLY A 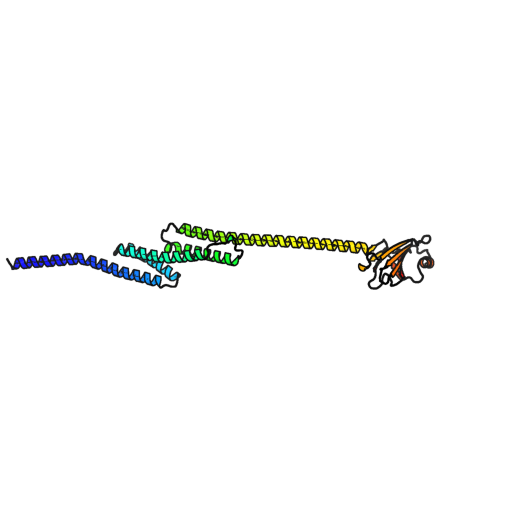C 1
ATOM 2486 O O . GLY A 1 309 ? 38.080 6.177 -44.253 1.00 90.38 309 GLY A O 1
ATOM 2487 N N . ALA A 1 310 ? 38.344 6.083 -46.477 1.00 95.19 310 ALA A N 1
ATOM 2488 C CA . ALA A 1 310 ? 37.892 4.703 -46.602 1.00 95.19 310 ALA A CA 1
ATOM 2489 C C . ALA A 1 310 ? 38.883 3.708 -45.982 1.00 95.19 310 ALA A C 1
ATOM 2491 O O . ALA A 1 310 ? 40.074 3.977 -45.827 1.00 95.19 310 ALA A O 1
ATOM 2492 N N . THR A 1 311 ? 38.397 2.508 -45.691 1.00 96.06 311 THR A N 1
ATOM 2493 C CA . THR A 1 311 ? 39.213 1.381 -45.234 1.00 96.06 311 THR A CA 1
ATOM 2494 C C . THR A 1 311 ? 39.034 0.202 -46.176 1.00 96.06 311 THR A C 1
ATOM 2496 O O . THR A 1 311 ? 37.957 0.013 -46.734 1.00 96.06 311 THR A O 1
ATOM 2499 N N . ILE A 1 312 ? 40.092 -0.584 -46.371 1.00 95.62 312 ILE A N 1
ATOM 2500 C CA . ILE A 1 312 ? 40.071 -1.799 -47.188 1.00 95.62 312 ILE A CA 1
ATOM 2501 C C . ILE A 1 312 ? 40.481 -2.994 -46.335 1.00 95.62 312 ILE A C 1
ATOM 2503 O O . ILE A 1 312 ? 41.449 -2.925 -45.578 1.00 95.62 312 ILE A O 1
ATOM 2507 N N . THR A 1 313 ? 39.742 -4.092 -46.461 1.00 95.19 313 THR A N 1
ATOM 2508 C CA . THR A 1 313 ? 40.029 -5.367 -45.797 1.00 95.19 313 THR A CA 1
ATOM 2509 C C . THR A 1 313 ? 40.138 -6.458 -46.849 1.00 95.19 313 THR A C 1
ATOM 2511 O O . THR A 1 313 ? 39.171 -6.724 -47.558 1.00 95.19 313 THR A O 1
ATOM 2514 N N . LEU A 1 314 ? 41.309 -7.089 -46.957 1.00 93.94 314 LEU A N 1
ATOM 2515 C CA . LEU A 1 314 ? 41.499 -8.243 -47.837 1.00 93.94 314 LEU A CA 1
ATOM 2516 C C . LEU A 1 314 ? 40.797 -9.476 -47.258 1.00 93.94 314 LEU A C 1
ATOM 2518 O O . LEU A 1 314 ? 40.802 -9.685 -46.041 1.00 93.94 314 LEU A O 1
ATOM 2522 N N . LYS A 1 315 ? 40.196 -10.274 -48.139 1.00 90.44 315 LYS A N 1
ATOM 2523 C CA . LYS A 1 315 ? 39.543 -11.538 -47.802 1.00 90.44 315 LYS A CA 1
ATOM 2524 C C . LYS A 1 315 ? 40.487 -12.700 -47.884 1.00 90.44 315 LYS A C 1
ATOM 2526 O O . LYS A 1 315 ? 41.385 -12.704 -48.749 1.00 90.44 315 LYS A O 1
#

Organism: Mediterraneibacter gnavus (NCBI:txid33038)

Sequence (315 aa):
MKRKTIIITGILILTLLAITGYFLYPYYVKQKTISEKTAEINTIEKDFKNSTDRASRLELLKSTIQESKDYTKSKKFFSEISDQYKTLISSMQNKFVKEYQQIMEENAPLDIGTSDDIDTLANHKDNLNNLLTTIEAEKEYTLSNNSNYQEYIENLSSYIDAYTSRITDIKEKQKAEAEAQKKAEEDAKHKAEKEARKKAEEEKAKTHYENEYFSVDVPVEWIGAWSVTEEDNSLGKIHSTIYTFSYDPENDYGGGAMIYVLDMSDTSIPLPTYASMIPSECEEIGVTSFGYYDVFKTEAGAGFFFDGGATITLK

pLDDT: mean 89.43, std 9.98, range [50.81, 98.0]

Foldseek 3Di:
DVVVVVVVVVVVVVVVVVVVCVVVVVVVVLVVVVVVLVVVLVVLLVCLVPDPDPVVLLVSLVVLVVVLVVQCVDPSHDVVSNVSSVVSLLVSLVVVVVVLVVLCVVLACVVVLPDLPLVNLVVSLVSLVVSLVVCVVRVVRNPDPDPCVVVVNVSSVVRNVSSVVSSVVSVVVVVVVVVVVVVVVVVVVVVVVVVVVVVVVVLCVQQWDDDPWKIKGWDSVQRPQKDWDKDWLDDDPKGKIKIKIWGHDPPDWIKIKIKIKIFPQPPVDDPVVVVVSDDPDWAWPAGAPVGGITIIMDMDTPGQPPDNHMDMGTD